Protein AF-A0A2G5U0Z9-F1 (afdb_monomer_lite)

InterPro domains:
  IPR005139 Peptide chain release factor [PF03462] (55-179)
  IPR005139 Peptide chain release factor [SM00937] (90-189)
  IPR045853 Peptide chain release factor class I superfamily [SSF75620] (63-181)
  IPR050057 Prokaryotic/Mitochondrial Release Factor [PTHR43804] (52-179)

Foldseek 3Di:
DDDDPVLVVLLVLVLVVVDPDDPPCSLVVLVVVCPDPVVVVVLVVLVVVLVCVVVVVDDDDPVSNVLSVQLNVLVVVLVVLVVLLVVLVVLLPDPVHDPVSNVVSVVVNVVSVVVNSVSSSVSSCSVNPDDPCSPDPDDDDDQDFDPDPPVSVVVSVVVVVVVVVVCVVVVHDDDDPDDDDPPDDDPDD

Sequence (189 aa):
MLLRHHQLLLRLSRLSSLQQCFPSSSSTASSSLLTSENGEKILRTVTERLAQCQAGNATAAPKQISYWEAIAKQSSVVSDTRSELAQLISIIKDPKETEEMRKLAEADVESLKETLETELEELAARIVPLTNLDVLSKCQIELSSGAGGQEAMLFTGELLDMYQKLAATNSWKWDPLQVLYSAGLTFAN

Secondary structure (DSSP, 8-state):
----HHHHHHHHHHHHTTS--S-S-HHHHHHHHHHSHHHHHHHHHHHHHHHHHHTTSS---HHHHHHHHHHHHHHHHHHHHHHHHHHHHHHHH-TTS-HHHHHHHHHHHHHHHHHHHHHHHHHHHHHS---TTTT-S---------SSHHHHHHHHHHHHHHHHHHHHHTT-----S-----S------

Radius of gyration: 22.99 Å; chains: 1; bounding box: 47×37×79 Å

pLDDT: mean 82.24, std 16.93, range [33.38, 96.38]

Organism: NCBI:txid1611254

Structure (mmCIF, N/CA/C/O backbone):
data_AF-A0A2G5U0Z9-F1
#
_entry.id   AF-A0A2G5U0Z9-F1
#
loop_
_atom_site.group_PDB
_atom_site.id
_atom_site.type_symbol
_atom_site.label_atom_id
_atom_site.label_alt_id
_atom_site.label_comp_id
_atom_site.label_asym_id
_atom_site.label_entity_id
_atom_site.label_seq_id
_atom_site.pdbx_PDB_ins_code
_atom_site.Cartn_x
_atom_site.Cartn_y
_atom_site.Cartn_z
_atom_site.occupancy
_atom_site.B_iso_or_equiv
_atom_site.auth_seq_id
_atom_site.auth_comp_id
_atom_site.auth_asym_id
_atom_site.auth_atom_id
_atom_site.pdbx_PDB_model_num
ATOM 1 N N . MET A 1 1 ? 10.437 1.305 -22.107 1.00 44.97 1 MET A N 1
ATOM 2 C CA . MET A 1 1 ? 11.115 0.990 -20.826 1.00 44.97 1 MET A CA 1
ATOM 3 C C . MET A 1 1 ? 10.277 -0.060 -20.115 1.00 44.97 1 MET A C 1
ATOM 5 O O . MET A 1 1 ? 9.135 0.224 -19.787 1.00 44.97 1 MET A O 1
ATOM 9 N N . LEU A 1 2 ? 10.784 -1.287 -19.974 1.00 44.28 2 LEU A N 1
ATOM 10 C CA . LEU A 1 2 ? 10.023 -2.434 -19.462 1.00 44.28 2 LEU A CA 1
ATOM 11 C C . LEU A 1 2 ? 9.873 -2.348 -17.934 1.00 44.28 2 LEU A C 1
ATOM 13 O O . LEU A 1 2 ? 10.789 -2.700 -17.192 1.00 44.28 2 LEU A O 1
ATOM 17 N N . LEU A 1 3 ? 8.725 -1.868 -17.454 1.00 48.00 3 LEU A N 1
ATOM 18 C CA . LEU A 1 3 ? 8.352 -1.994 -16.045 1.00 48.00 3 LEU A CA 1
ATOM 19 C C . LEU A 1 3 ? 7.754 -3.383 -15.799 1.00 48.00 3 LEU A C 1
ATOM 21 O O . LEU A 1 3 ? 6.912 -3.853 -16.560 1.00 48.00 3 LEU A O 1
ATOM 25 N N . ARG A 1 4 ? 8.160 -4.039 -14.706 1.00 55.12 4 ARG A N 1
ATOM 26 C CA . ARG A 1 4 ? 7.527 -5.291 -14.267 1.00 55.12 4 ARG A CA 1
ATOM 27 C C . ARG A 1 4 ? 6.057 -5.023 -13.919 1.00 55.12 4 ARG A C 1
ATOM 29 O O . ARG A 1 4 ? 5.770 -4.051 -13.225 1.00 55.12 4 ARG A O 1
ATOM 36 N N . HIS A 1 5 ? 5.159 -5.913 -14.343 1.00 55.94 5 HIS A N 1
ATOM 37 C CA . HIS A 1 5 ? 3.696 -5.766 -14.256 1.00 55.94 5 HIS A CA 1
ATOM 38 C C . HIS A 1 5 ? 3.175 -5.284 -12.882 1.00 55.94 5 HIS A C 1
ATOM 40 O O . HIS A 1 5 ? 2.387 -4.346 -12.820 1.00 55.94 5 HIS A O 1
ATOM 46 N N . HIS A 1 6 ? 3.684 -5.826 -11.768 1.00 53.03 6 HIS A N 1
ATOM 47 C CA . HIS A 1 6 ? 3.267 -5.409 -10.418 1.00 53.03 6 HIS A CA 1
ATOM 48 C C . HIS A 1 6 ? 3.715 -3.983 -10.042 1.00 53.03 6 HIS A C 1
ATOM 50 O O . HIS A 1 6 ? 2.988 -3.266 -9.361 1.00 53.03 6 HIS A O 1
ATOM 56 N N . GLN A 1 7 ? 4.893 -3.544 -10.501 1.00 54.12 7 GLN A N 1
ATOM 57 C CA . GLN A 1 7 ? 5.363 -2.172 -10.276 1.00 54.12 7 GLN A CA 1
ATOM 58 C C . GLN A 1 7 ? 4.593 -1.170 -11.127 1.00 54.12 7 GLN A C 1
ATOM 60 O O . GLN A 1 7 ? 4.445 -0.023 -10.724 1.00 54.12 7 GLN A O 1
ATOM 65 N N . LEU A 1 8 ? 4.123 -1.593 -12.303 1.00 65.38 8 LEU A N 1
ATOM 66 C CA . LEU A 1 8 ? 3.289 -0.763 -13.158 1.00 65.38 8 LEU A CA 1
ATOM 67 C C . LEU A 1 8 ? 1.946 -0.487 -12.473 1.00 65.38 8 LEU A C 1
ATOM 69 O O . LEU A 1 8 ? 1.585 0.671 -12.335 1.00 65.38 8 LEU A O 1
ATOM 73 N N . LEU A 1 9 ? 1.258 -1.513 -11.961 1.00 64.56 9 LEU A N 1
ATOM 74 C CA . LEU A 1 9 ? -0.044 -1.337 -11.301 1.00 64.56 9 LEU A CA 1
ATOM 75 C C . LEU A 1 9 ? 0.023 -0.397 -10.086 1.00 64.56 9 LEU A C 1
ATOM 77 O O . LEU A 1 9 ? -0.792 0.516 -9.981 1.00 64.56 9 LEU A O 1
ATOM 81 N N . LEU A 1 10 ? 1.032 -0.556 -9.224 1.00 60.59 10 LEU A N 1
ATOM 82 C CA . LEU A 1 10 ? 1.222 0.324 -8.063 1.00 60.59 10 LEU A CA 1
ATOM 83 C C . LEU A 1 10 ? 1.681 1.747 -8.441 1.00 60.59 10 LEU A C 1
ATOM 85 O O . LEU A 1 10 ? 1.390 2.704 -7.729 1.00 60.59 10 LEU A O 1
ATOM 89 N N . ARG A 1 11 ? 2.408 1.920 -9.554 1.00 66.44 11 ARG A N 1
ATOM 90 C CA . ARG A 1 11 ? 2.746 3.261 -10.069 1.00 66.44 11 ARG A CA 1
ATOM 91 C C . ARG A 1 11 ? 1.530 3.956 -10.655 1.00 66.44 11 ARG A C 1
ATOM 93 O O . ARG A 1 11 ? 1.339 5.144 -10.430 1.00 66.44 11 ARG A O 1
ATOM 100 N N . LEU A 1 12 ? 0.703 3.211 -11.379 1.00 65.12 12 LEU A N 1
ATOM 101 C CA . LEU A 1 12 ? -0.510 3.729 -11.990 1.00 65.12 12 LEU A CA 1
ATOM 102 C C . LEU A 1 12 ? -1.521 4.189 -10.935 1.00 65.12 12 LEU A C 1
ATOM 104 O O . LEU A 1 12 ? -2.084 5.263 -11.108 1.00 65.12 12 LEU A O 1
ATOM 108 N N . SER A 1 13 ? -1.674 3.461 -9.820 1.00 60.81 13 SER A N 1
ATOM 109 C CA . SER A 1 13 ? -2.518 3.892 -8.691 1.00 60.81 13 SER A CA 1
ATOM 110 C C . SER A 1 13 ? -1.990 5.140 -7.974 1.00 60.81 13 SER A C 1
ATOM 112 O O . SER A 1 13 ? -2.764 5.909 -7.412 1.00 60.81 13 SER A O 1
ATOM 114 N N . ARG A 1 14 ? -0.669 5.359 -7.993 1.00 58.16 14 ARG A N 1
ATOM 115 C CA . ARG A 1 14 ? -0.022 6.537 -7.401 1.00 58.16 14 ARG A CA 1
ATOM 116 C C . ARG A 1 14 ? -0.049 7.762 -8.321 1.00 58.16 14 ARG A C 1
ATOM 118 O O . ARG A 1 14 ? -0.075 8.889 -7.845 1.00 58.16 14 ARG A O 1
ATOM 125 N N . LEU A 1 15 ? -0.022 7.572 -9.637 1.00 57.41 15 LEU A N 1
ATOM 126 C CA . LEU A 1 15 ? -0.129 8.675 -10.596 1.00 57.41 15 LEU A CA 1
ATOM 127 C C . LEU A 1 15 ? -1.568 9.183 -10.725 1.00 57.41 15 LEU A C 1
ATOM 129 O O . LEU A 1 15 ? -1.776 10.381 -10.907 1.00 57.41 15 LEU A O 1
ATOM 133 N N . SER A 1 16 ? -2.562 8.312 -10.551 1.00 52.19 16 SER A N 1
ATOM 134 C CA . SER A 1 16 ? -3.966 8.722 -10.493 1.00 52.19 16 SER A CA 1
ATOM 135 C C . SER A 1 16 ? -4.314 9.539 -9.243 1.00 52.19 16 SER A C 1
ATOM 137 O O . SER A 1 16 ? -5.212 10.370 -9.328 1.00 52.19 16 SER A O 1
ATOM 139 N N . SER A 1 17 ? -3.583 9.418 -8.124 1.00 45.00 17 SER A N 1
ATOM 140 C CA . SER A 1 17 ? -3.759 10.326 -6.973 1.00 45.00 17 SER A CA 1
ATOM 141 C C . SER A 1 17 ? -3.157 11.723 -7.192 1.00 45.00 17 SER A C 1
ATOM 143 O O . SER A 1 17 ? -3.546 12.672 -6.515 1.00 45.00 17 SER A O 1
ATOM 145 N N . LEU A 1 18 ? -2.262 11.887 -8.177 1.00 44.31 18 LEU A N 1
ATOM 146 C CA . LEU A 1 18 ? -1.669 13.178 -8.557 1.00 44.31 18 LEU A CA 1
ATOM 147 C C . LEU A 1 18 ? -2.493 13.949 -9.609 1.00 44.31 18 LEU A C 1
ATOM 149 O O . LEU A 1 18 ? -2.286 15.150 -9.781 1.00 44.31 18 LEU A O 1
ATOM 153 N N . GLN A 1 19 ? -3.455 13.304 -10.281 1.00 40.62 19 GLN A N 1
ATOM 154 C CA . GLN A 1 19 ? -4.474 13.958 -11.110 1.00 40.62 19 GLN A CA 1
ATOM 155 C C . GLN A 1 19 ? -5.831 13.865 -10.405 1.00 40.62 19 GLN A C 1
ATOM 157 O O . GLN A 1 19 ? -6.531 12.866 -10.529 1.00 40.62 19 GLN A O 1
ATOM 162 N N . GLN A 1 20 ? -6.217 14.915 -9.674 1.00 46.56 20 GLN A N 1
ATOM 163 C CA . GLN A 1 20 ? -7.553 15.055 -9.083 1.00 46.56 20 GLN A CA 1
ATOM 164 C C . GLN A 1 20 ? -8.653 14.789 -10.126 1.00 46.56 20 GLN A C 1
ATOM 166 O O . GLN A 1 20 ? -8.938 15.655 -10.949 1.00 46.56 20 GLN A O 1
ATOM 171 N N . CYS A 1 21 ? -9.242 13.590 -10.098 1.00 33.38 21 CYS A N 1
ATOM 172 C CA . CYS A 1 21 ? -10.521 13.243 -10.727 1.00 33.38 21 CYS A CA 1
ATOM 173 C C . CYS A 1 21 ? -10.965 11.817 -10.333 1.00 33.38 21 CYS A C 1
ATOM 175 O O . CYS A 1 21 ? -11.258 10.988 -11.187 1.00 33.38 21 CYS A O 1
ATOM 177 N N . PHE A 1 22 ? -11.025 11.504 -9.036 1.00 36.41 22 PHE A N 1
ATOM 178 C CA . PHE A 1 22 ? -11.776 10.339 -8.550 1.00 36.41 22 PHE A CA 1
ATOM 179 C C . PHE A 1 22 ? -12.566 10.711 -7.290 1.00 36.41 22 PHE A C 1
ATOM 181 O O . PHE A 1 22 ? -12.031 11.402 -6.422 1.00 36.41 22 PHE A O 1
ATOM 188 N N . PRO A 1 23 ? -13.828 10.268 -7.157 1.00 33.56 23 PRO A N 1
ATOM 189 C CA . PRO A 1 23 ? -14.547 10.370 -5.897 1.00 33.56 23 PRO A CA 1
ATOM 190 C C . PRO A 1 23 ? -13.909 9.392 -4.901 1.00 33.56 23 PRO A C 1
ATOM 192 O O . PRO A 1 23 ? -13.933 8.190 -5.149 1.00 33.56 23 PRO A O 1
ATOM 195 N N . SER A 1 24 ? -13.275 9.919 -3.847 1.00 37.41 24 SER A N 1
ATOM 196 C CA . SER A 1 24 ? -13.059 9.340 -2.497 1.00 37.41 24 SER A CA 1
ATOM 197 C C . SER A 1 24 ? -12.740 7.834 -2.313 1.00 37.41 24 SER A C 1
ATOM 199 O O . SER A 1 24 ? -12.860 7.329 -1.204 1.00 37.41 24 SER A O 1
ATOM 201 N N . SER A 1 25 ? -12.308 7.100 -3.341 1.00 43.28 25 SER A N 1
ATOM 202 C CA . SER A 1 25 ? -12.178 5.628 -3.326 1.00 43.28 25 SER A CA 1
ATOM 203 C C . SER A 1 25 ? -10.754 5.108 -3.578 1.00 43.28 25 SER A C 1
ATOM 205 O O . SER A 1 25 ? -10.519 3.902 -3.508 1.00 43.28 25 SER A O 1
ATOM 207 N N . SER A 1 26 ? -9.778 5.985 -3.847 1.00 48.16 26 SER A N 1
ATOM 208 C CA . SER A 1 26 ? -8.391 5.581 -4.132 1.00 48.16 26 SER A CA 1
ATOM 209 C C . SER A 1 26 ? -7.550 5.274 -2.886 1.00 48.16 26 SER A C 1
ATOM 211 O O . SER A 1 26 ? -6.659 4.428 -2.989 1.00 48.16 26 SER A O 1
ATOM 213 N N . SER A 1 27 ? -7.827 5.885 -1.721 1.00 51.91 27 SER A N 1
ATOM 214 C CA . SER A 1 27 ? -7.093 5.573 -0.471 1.00 51.91 27 SER A CA 1
ATOM 215 C C . SER A 1 27 ? -7.296 4.102 -0.076 1.00 51.91 27 SER A C 1
ATOM 217 O O . SER A 1 27 ? -6.357 3.382 0.270 1.00 51.91 27 SER A O 1
ATOM 219 N N . THR A 1 28 ? -8.514 3.596 -0.297 1.00 55.59 28 THR A N 1
ATOM 220 C CA . THR A 1 28 ? -8.948 2.249 0.088 1.00 55.59 28 THR A CA 1
ATOM 221 C C . THR A 1 28 ? -8.212 1.140 -0.674 1.00 55.59 28 THR A C 1
ATOM 223 O O . THR A 1 28 ? -7.976 0.059 -0.133 1.00 55.59 28 THR A O 1
ATOM 226 N N . ALA A 1 29 ? -7.801 1.376 -1.926 1.00 65.94 29 ALA A N 1
ATOM 227 C CA . ALA A 1 29 ? -7.109 0.366 -2.733 1.00 65.94 29 ALA A CA 1
ATOM 228 C C . ALA A 1 29 ? -5.672 0.113 -2.242 1.00 65.94 29 ALA A C 1
ATOM 230 O O . ALA A 1 29 ? -5.255 -1.035 -2.098 1.00 65.94 29 ALA A O 1
ATOM 231 N N . SER A 1 30 ? -4.924 1.173 -1.928 1.00 69.25 30 SER A N 1
ATOM 232 C CA . SER A 1 30 ? -3.571 1.044 -1.370 1.00 69.25 30 SER A CA 1
ATOM 233 C C . SER A 1 30 ? -3.613 0.495 0.060 1.00 69.25 30 SER A C 1
ATOM 235 O O . SER A 1 30 ? -2.860 -0.423 0.386 1.00 69.25 30 SER A O 1
ATOM 237 N N . SER A 1 31 ? -4.550 0.986 0.879 1.00 75.00 31 SER A N 1
ATOM 238 C CA . SER A 1 31 ? -4.790 0.517 2.251 1.00 75.00 31 SER A CA 1
ATOM 239 C C . SER A 1 31 ? -5.141 -0.983 2.290 1.00 75.00 31 SER A C 1
ATOM 241 O O . SER A 1 31 ? -4.514 -1.757 3.021 1.00 75.00 31 SER A O 1
ATOM 243 N N . SER A 1 32 ? -6.039 -1.454 1.413 1.00 80.12 32 SER A N 1
ATOM 244 C CA . SER A 1 32 ? -6.403 -2.882 1.311 1.00 80.12 32 SER A CA 1
ATOM 245 C C . SER A 1 32 ? -5.255 -3.781 0.827 1.00 80.12 32 SER A C 1
ATOM 247 O O . SER A 1 32 ? -5.085 -4.899 1.311 1.00 80.12 32 SER A O 1
ATOM 249 N N . LEU A 1 33 ? -4.414 -3.303 -0.093 1.00 81.25 33 LEU A N 1
ATOM 250 C CA . LEU A 1 33 ? -3.254 -4.066 -0.560 1.00 81.25 33 LEU A CA 1
ATOM 251 C C . LEU A 1 33 ? -2.170 -4.180 0.517 1.00 81.25 33 LEU A C 1
ATOM 253 O O . LEU A 1 33 ? -1.595 -5.256 0.689 1.00 81.25 33 LEU A O 1
ATOM 257 N N . LEU A 1 34 ? -1.903 -3.103 1.258 1.00 83.88 34 LEU A N 1
ATOM 258 C CA . LEU A 1 34 ? -0.900 -3.090 2.329 1.00 83.88 34 LEU A CA 1
ATOM 259 C C . LEU A 1 34 ? -1.357 -3.822 3.599 1.00 83.88 34 LEU A C 1
ATOM 261 O O . LEU A 1 34 ? -0.517 -4.241 4.390 1.00 83.88 34 LEU A O 1
ATOM 265 N N . THR A 1 35 ? -2.665 -3.996 3.791 1.00 81.44 35 THR A N 1
ATOM 266 C CA . THR A 1 35 ? -3.248 -4.844 4.850 1.00 81.44 35 THR A CA 1
ATOM 267 C C . THR A 1 35 ? -3.379 -6.312 4.446 1.00 81.44 35 THR A C 1
ATOM 269 O O . THR A 1 35 ? -3.628 -7.157 5.300 1.00 81.44 35 THR A O 1
ATOM 272 N N . SER A 1 36 ? -3.212 -6.643 3.164 1.00 87.81 36 SER A N 1
ATOM 273 C CA . SER A 1 36 ? -3.248 -8.032 2.706 1.00 87.81 36 SER A CA 1
ATOM 274 C C . SER A 1 36 ? -2.026 -8.827 3.182 1.00 87.81 36 SER A C 1
ATOM 276 O O . SER A 1 36 ? -0.942 -8.274 3.372 1.00 87.81 36 SER A O 1
ATOM 278 N N . GLU A 1 37 ? -2.163 -10.154 3.255 1.00 88.12 37 GLU A N 1
ATOM 279 C CA . GLU A 1 37 ? -1.060 -11.080 3.571 1.00 88.12 37 GLU A CA 1
ATOM 280 C C . GLU A 1 37 ? 0.173 -10.848 2.675 1.00 88.12 37 GLU A C 1
ATOM 282 O O . GLU A 1 37 ? 1.321 -10.895 3.124 1.00 88.12 37 GLU A O 1
ATOM 287 N N . ASN A 1 38 ? -0.057 -10.535 1.395 1.00 85.88 38 ASN A N 1
ATOM 288 C CA . ASN A 1 38 ? 1.013 -10.223 0.452 1.00 85.88 38 ASN A CA 1
ATOM 289 C C . ASN A 1 38 ? 1.725 -8.909 0.801 1.00 85.88 38 ASN A C 1
ATOM 291 O O . ASN A 1 38 ? 2.952 -8.843 0.706 1.00 85.88 38 ASN A O 1
ATOM 295 N N . GLY A 1 39 ? 0.977 -7.883 1.214 1.00 86.69 39 GLY A N 1
ATOM 296 C CA . GLY A 1 39 ? 1.527 -6.608 1.675 1.00 86.69 39 GLY A CA 1
ATOM 297 C C . GLY A 1 39 ? 2.424 -6.797 2.896 1.00 86.69 39 GLY A C 1
ATOM 298 O O . GLY A 1 39 ? 3.585 -6.383 2.888 1.00 86.69 39 GLY A O 1
ATOM 299 N N . GLU A 1 40 ? 1.941 -7.532 3.897 1.00 87.56 40 GLU A N 1
ATOM 300 C CA . GLU A 1 40 ? 2.713 -7.849 5.102 1.00 87.56 40 GLU A CA 1
ATOM 301 C C . GLU A 1 40 ? 3.983 -8.646 4.792 1.00 87.56 40 GLU A C 1
ATOM 303 O O . GLU A 1 40 ? 5.058 -8.366 5.331 1.00 87.56 40 GLU A O 1
ATOM 308 N N . LYS A 1 41 ? 3.896 -9.620 3.879 1.00 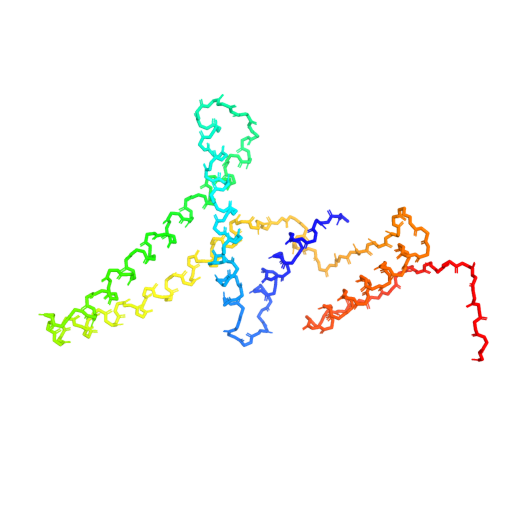90.06 41 LYS A N 1
ATOM 309 C CA . LYS A 1 41 ? 5.053 -10.410 3.446 1.00 90.06 41 LYS A CA 1
ATOM 310 C C . LYS A 1 41 ? 6.125 -9.540 2.788 1.00 90.06 41 LYS A C 1
ATOM 312 O O . LYS A 1 41 ? 7.316 -9.765 3.021 1.00 90.06 41 LYS A O 1
ATOM 317 N N . ILE A 1 42 ? 5.728 -8.548 1.988 1.00 89.94 42 ILE A N 1
ATOM 318 C CA . ILE A 1 42 ? 6.658 -7.588 1.377 1.00 89.94 42 ILE A CA 1
ATOM 319 C C . ILE A 1 42 ? 7.361 -6.773 2.463 1.00 89.94 42 ILE A C 1
ATOM 321 O O . ILE A 1 42 ? 8.590 -6.709 2.458 1.00 89.94 42 ILE A O 1
ATOM 325 N N . LEU A 1 43 ? 6.608 -6.205 3.409 1.00 92.25 43 LEU A N 1
ATOM 326 C CA . LEU A 1 43 ? 7.166 -5.395 4.495 1.00 92.25 43 LEU A CA 1
ATOM 327 C C . LEU A 1 43 ? 8.142 -6.205 5.356 1.00 92.25 43 LEU A C 1
ATOM 329 O O . LEU A 1 43 ? 9.266 -5.765 5.590 1.00 92.25 43 LEU A O 1
ATOM 333 N N . ARG A 1 44 ? 7.776 -7.440 5.721 1.00 92.50 44 ARG A N 1
ATOM 334 C CA . ARG A 1 44 ? 8.660 -8.364 6.445 1.00 92.50 44 ARG A CA 1
ATOM 335 C C . ARG A 1 44 ? 9.959 -8.624 5.684 1.00 92.50 44 ARG A C 1
ATOM 337 O O . ARG A 1 44 ? 11.038 -8.501 6.254 1.00 92.50 44 ARG A O 1
ATOM 344 N N . THR A 1 45 ? 9.861 -8.912 4.386 1.00 93.25 45 THR A N 1
ATOM 345 C CA . THR A 1 45 ? 11.036 -9.161 3.535 1.00 93.25 45 THR A CA 1
ATOM 346 C C . THR A 1 45 ? 11.965 -7.945 3.489 1.00 93.25 45 THR A C 1
ATOM 348 O O . THR A 1 45 ? 13.187 -8.098 3.483 1.00 93.25 45 THR A O 1
ATOM 351 N N . VAL A 1 46 ? 11.410 -6.730 3.440 1.00 93.50 46 VAL A N 1
ATOM 352 C CA . VAL A 1 46 ? 12.196 -5.487 3.459 1.00 93.50 46 VAL A CA 1
ATOM 353 C C . VAL A 1 46 ? 12.952 -5.349 4.780 1.00 93.50 46 VAL A C 1
ATOM 355 O O . VAL A 1 46 ? 14.163 -5.131 4.758 1.00 93.50 46 VAL A O 1
ATOM 358 N N . THR A 1 47 ? 12.275 -5.543 5.913 1.00 93.38 47 THR A N 1
ATOM 359 C CA . THR A 1 47 ? 12.886 -5.456 7.248 1.00 93.38 47 THR A CA 1
ATOM 360 C C . THR A 1 47 ? 13.953 -6.531 7.468 1.00 93.38 47 THR A C 1
ATOM 362 O O . THR A 1 47 ? 15.026 -6.238 7.988 1.00 93.38 47 THR A O 1
ATOM 365 N N . GLU A 1 48 ? 13.717 -7.765 7.016 1.00 94.31 48 GLU A N 1
ATOM 366 C CA . GLU A 1 48 ? 14.700 -8.853 7.091 1.00 94.31 48 GLU A CA 1
ATOM 367 C C . GLU A 1 48 ? 15.960 -8.544 6.275 1.00 94.31 48 GLU A C 1
ATOM 369 O O . GLU A 1 48 ? 17.077 -8.721 6.760 1.00 94.31 48 GLU A O 1
ATOM 374 N N . ARG A 1 49 ? 15.802 -8.042 5.044 1.00 93.12 49 ARG A N 1
ATOM 375 C CA . ARG A 1 49 ? 16.941 -7.651 4.197 1.00 93.12 49 ARG A CA 1
ATOM 376 C C . ARG A 1 49 ? 17.731 -6.499 4.798 1.00 93.12 49 ARG A C 1
ATOM 378 O O . ARG A 1 49 ? 18.959 -6.533 4.784 1.00 93.12 49 ARG A O 1
ATOM 385 N N . LEU A 1 50 ? 17.034 -5.508 5.347 1.00 93.56 50 LEU A N 1
ATOM 386 C CA . LEU A 1 50 ? 17.651 -4.400 6.064 1.00 93.56 50 LEU A CA 1
ATOM 387 C C . LEU A 1 50 ? 18.499 -4.908 7.240 1.00 93.56 50 LEU A C 1
ATOM 389 O O . LEU A 1 50 ? 19.673 -4.554 7.340 1.00 93.56 50 LEU A O 1
ATOM 393 N N . ALA A 1 51 ? 17.941 -5.792 8.071 1.00 93.12 51 ALA A N 1
ATOM 394 C CA . ALA A 1 51 ? 18.642 -6.380 9.208 1.00 93.12 51 ALA A CA 1
ATOM 395 C C . ALA A 1 51 ? 19.871 -7.199 8.775 1.00 93.12 51 ALA A C 1
ATOM 397 O O . ALA A 1 51 ? 20.936 -7.086 9.379 1.00 93.12 51 ALA A O 1
ATOM 398 N N . GLN A 1 52 ? 19.765 -7.978 7.693 1.00 92.25 52 GLN A N 1
ATOM 399 C CA . GLN A 1 52 ? 20.899 -8.725 7.133 1.00 92.25 52 GLN A CA 1
ATOM 400 C C . GLN A 1 52 ? 22.026 -7.801 6.655 1.00 92.25 52 GLN A C 1
ATOM 402 O O . GLN A 1 52 ? 23.200 -8.117 6.861 1.00 92.25 52 GLN A O 1
ATOM 407 N N . CYS A 1 53 ? 21.688 -6.660 6.049 1.00 90.94 53 CYS A N 1
ATOM 408 C CA . CYS A 1 53 ? 22.674 -5.661 5.642 1.00 90.94 53 CYS A CA 1
ATOM 409 C C . CYS A 1 53 ? 23.338 -4.972 6.837 1.00 90.94 53 CYS A C 1
ATOM 411 O O . CYS A 1 53 ? 24.555 -4.811 6.843 1.00 90.94 53 CYS A O 1
ATOM 413 N N . GLN A 1 54 ? 22.569 -4.616 7.868 1.00 89.38 54 GLN A N 1
ATOM 414 C CA . GLN A 1 54 ? 23.102 -4.009 9.093 1.00 89.38 54 GLN A CA 1
ATOM 415 C C . GLN A 1 54 ? 23.994 -4.977 9.886 1.00 89.38 54 GLN A C 1
ATOM 417 O O . GLN A 1 54 ? 24.993 -4.559 10.463 1.00 89.38 54 GLN A O 1
ATOM 422 N N . ALA A 1 55 ? 23.679 -6.274 9.863 1.00 90.25 55 ALA A N 1
ATOM 423 C CA . ALA A 1 55 ? 24.478 -7.326 10.491 1.00 90.25 55 ALA A CA 1
ATOM 424 C C . ALA A 1 55 ? 25.750 -7.702 9.702 1.00 90.25 55 ALA A C 1
ATOM 426 O O . ALA A 1 55 ? 26.519 -8.544 10.158 1.00 90.25 55 ALA A O 1
ATOM 427 N N . GLY A 1 56 ? 25.970 -7.132 8.510 1.00 88.44 56 GLY A N 1
ATOM 428 C CA . GLY A 1 56 ? 27.107 -7.469 7.644 1.00 88.44 56 GLY A CA 1
ATOM 429 C C . GLY A 1 56 ? 26.986 -8.817 6.921 1.00 88.44 56 GLY A C 1
ATOM 430 O O . GLY A 1 56 ? 27.923 -9.230 6.242 1.00 88.44 56 GLY A O 1
ATOM 431 N N . ASN A 1 57 ? 25.834 -9.488 7.016 1.00 85.25 57 ASN A N 1
ATOM 432 C CA . ASN A 1 57 ? 25.572 -10.783 6.376 1.00 85.25 57 ASN A CA 1
ATOM 433 C C . ASN A 1 57 ? 25.225 -10.653 4.883 1.00 85.25 57 ASN A C 1
ATOM 435 O O . ASN A 1 57 ? 25.278 -11.636 4.146 1.00 85.25 57 ASN A O 1
ATOM 439 N N . ALA A 1 58 ? 24.855 -9.451 4.434 1.00 85.12 58 ALA A N 1
ATOM 440 C CA . ALA A 1 58 ? 24.532 -9.151 3.045 1.00 85.12 58 ALA A CA 1
ATOM 441 C C . ALA A 1 58 ? 25.058 -7.768 2.643 1.00 85.12 58 ALA A C 1
ATOM 443 O O . ALA A 1 58 ? 25.014 -6.821 3.427 1.00 85.12 58 ALA A O 1
ATOM 444 N N . THR A 1 59 ? 25.508 -7.624 1.397 1.00 87.38 59 THR A N 1
ATOM 445 C CA . THR A 1 59 ? 25.929 -6.335 0.835 1.00 87.38 59 THR A CA 1
ATOM 446 C C . THR A 1 59 ? 24.874 -5.809 -0.135 1.00 87.38 59 THR A C 1
ATOM 448 O O . THR A 1 59 ? 24.369 -6.534 -0.991 1.00 87.38 59 THR A O 1
ATOM 451 N N . ALA A 1 60 ? 24.525 -4.532 0.004 1.00 88.44 60 ALA A N 1
ATOM 452 C CA . ALA A 1 60 ? 23.594 -3.831 -0.872 1.00 88.44 60 ALA A CA 1
ATOM 453 C C . ALA A 1 60 ? 24.134 -2.434 -1.191 1.00 88.44 60 ALA A C 1
ATOM 455 O O . ALA A 1 60 ? 24.964 -1.888 -0.462 1.00 88.44 60 ALA A O 1
ATOM 456 N N . ALA A 1 61 ? 23.671 -1.841 -2.292 1.00 90.81 61 ALA A N 1
ATOM 457 C CA . ALA A 1 61 ? 24.067 -0.480 -2.635 1.00 90.81 61 ALA A CA 1
ATOM 458 C C . ALA A 1 61 ? 23.526 0.516 -1.585 1.00 90.81 61 ALA A C 1
ATOM 460 O O . ALA A 1 61 ? 22.383 0.357 -1.152 1.00 90.81 61 ALA A O 1
ATOM 461 N N . PRO A 1 62 ? 24.248 1.603 -1.245 1.00 90.88 62 PRO A N 1
ATOM 462 C CA . PRO A 1 62 ? 23.788 2.578 -0.248 1.00 90.88 62 PRO A CA 1
ATOM 463 C C . PRO A 1 62 ? 22.389 3.142 -0.534 1.00 90.88 62 PRO A C 1
ATOM 465 O O . PRO A 1 62 ? 21.577 3.287 0.371 1.00 90.88 62 PRO A O 1
ATOM 468 N N . LYS A 1 63 ? 22.065 3.369 -1.817 1.00 89.50 63 LYS A N 1
ATOM 469 C CA . LYS A 1 63 ? 20.730 3.814 -2.256 1.00 89.50 63 LYS A CA 1
ATOM 470 C C . LYS A 1 63 ? 19.618 2.798 -1.959 1.00 89.50 63 LYS A C 1
ATOM 472 O O . LYS A 1 63 ? 18.478 3.190 -1.739 1.00 89.50 63 LYS A O 1
ATOM 477 N N . GLN A 1 64 ? 19.925 1.500 -2.008 1.00 90.06 64 GLN A N 1
ATOM 478 C CA . GLN A 1 64 ? 18.966 0.440 -1.678 1.00 90.06 64 GLN A CA 1
ATOM 479 C C . GLN A 1 64 ? 18.755 0.346 -0.170 1.00 90.06 64 GLN A C 1
ATOM 481 O O . GLN A 1 64 ? 17.618 0.205 0.264 1.00 90.06 64 GLN A O 1
ATOM 486 N N . ILE A 1 65 ? 19.828 0.491 0.611 1.00 92.25 65 ILE A N 1
ATOM 487 C CA . ILE A 1 65 ? 19.754 0.527 2.074 1.00 92.25 65 ILE A CA 1
ATOM 488 C C . ILE A 1 65 ? 18.882 1.706 2.513 1.00 92.25 65 ILE A C 1
ATOM 490 O O . ILE A 1 65 ? 17.884 1.484 3.188 1.00 92.25 65 ILE A O 1
ATOM 494 N N . SER A 1 66 ? 19.149 2.921 2.018 1.00 92.94 66 SER A N 1
ATOM 495 C CA . SER A 1 66 ? 18.331 4.100 2.340 1.00 92.94 66 SER A CA 1
ATOM 496 C C . SER A 1 66 ? 16.863 3.947 1.922 1.00 92.94 66 SER A C 1
ATOM 498 O O . SER A 1 66 ? 15.960 4.483 2.558 1.00 92.94 66 SER A O 1
ATOM 500 N N . TYR A 1 67 ? 16.610 3.219 0.830 1.00 91.56 67 TYR A N 1
ATOM 501 C CA . TYR A 1 67 ? 15.257 2.914 0.371 1.00 91.56 67 TYR A CA 1
ATOM 502 C C . TYR A 1 67 ? 14.536 1.952 1.327 1.00 91.56 67 TYR A C 1
ATOM 504 O O . TYR A 1 67 ? 13.405 2.227 1.725 1.00 91.56 67 TYR A O 1
ATOM 512 N N . TRP A 1 68 ? 15.186 0.863 1.747 1.00 94.50 68 TRP A N 1
ATOM 513 C CA . TRP A 1 68 ? 14.623 -0.059 2.737 1.00 94.50 68 TRP A CA 1
ATOM 514 C C . TRP A 1 68 ? 14.453 0.594 4.109 1.00 94.50 68 TRP A C 1
ATOM 516 O O . TRP A 1 68 ? 13.431 0.364 4.745 1.00 94.50 68 TRP A O 1
ATOM 526 N N . GLU A 1 69 ? 15.387 1.447 4.536 1.00 94.69 69 GLU A N 1
ATOM 527 C CA . GLU A 1 69 ? 15.284 2.224 5.779 1.00 94.69 69 GLU A CA 1
ATOM 528 C C . GLU A 1 69 ? 14.042 3.114 5.778 1.00 94.69 69 GLU A C 1
ATOM 530 O O . GLU A 1 69 ? 13.291 3.131 6.751 1.00 94.69 69 GLU A O 1
ATOM 535 N N . ALA A 1 70 ? 13.787 3.818 4.671 1.00 94.62 70 ALA A N 1
ATOM 536 C CA . ALA A 1 70 ? 12.619 4.681 4.547 1.00 94.62 70 ALA A CA 1
ATOM 537 C C . ALA A 1 70 ? 11.300 3.893 4.639 1.00 94.62 70 ALA A C 1
ATOM 539 O O . ALA A 1 70 ? 10.360 4.352 5.285 1.00 94.62 70 ALA A O 1
ATOM 540 N N . ILE A 1 71 ? 11.237 2.703 4.028 1.00 95.00 71 ILE A N 1
ATOM 541 C CA . ILE A 1 71 ? 10.061 1.823 4.116 1.00 95.00 71 ILE A CA 1
ATOM 542 C C . ILE A 1 71 ? 9.906 1.270 5.532 1.00 95.00 71 ILE A C 1
ATOM 544 O O . ILE A 1 71 ? 8.811 1.323 6.080 1.00 95.00 71 ILE A O 1
ATOM 548 N N . ALA A 1 72 ? 10.982 0.754 6.130 1.00 95.44 72 ALA A N 1
ATOM 549 C CA . ALA A 1 72 ? 10.951 0.169 7.467 1.00 95.44 72 ALA A CA 1
ATOM 550 C C . ALA A 1 72 ? 10.518 1.201 8.516 1.00 95.44 72 ALA A C 1
ATOM 552 O O . ALA A 1 72 ? 9.669 0.907 9.355 1.00 95.44 72 ALA A O 1
ATOM 553 N N . LYS A 1 73 ? 11.032 2.434 8.416 1.00 95.69 73 LYS A N 1
ATOM 554 C CA . LYS A 1 73 ? 10.635 3.542 9.286 1.00 95.69 73 LYS A CA 1
ATOM 555 C C . LYS A 1 73 ? 9.138 3.833 9.177 1.00 95.69 73 LYS A C 1
ATOM 557 O O . LYS A 1 73 ? 8.460 3.842 10.197 1.00 95.69 73 LYS A O 1
ATOM 562 N N . GLN A 1 74 ? 8.619 4.033 7.964 1.00 95.56 74 GLN A N 1
ATOM 563 C CA . GLN A 1 74 ? 7.193 4.323 7.781 1.00 95.56 74 GLN A CA 1
ATOM 564 C C . GLN A 1 74 ? 6.309 3.140 8.201 1.00 95.56 74 GLN A C 1
ATOM 566 O O . GLN A 1 74 ? 5.257 3.321 8.801 1.00 95.56 74 GLN A O 1
ATOM 571 N N . SER A 1 75 ? 6.752 1.911 7.927 1.00 94.75 75 SER A N 1
ATOM 572 C CA . SER A 1 75 ? 6.041 0.703 8.341 1.00 94.75 75 SER A CA 1
ATOM 573 C C . SER A 1 75 ? 5.955 0.573 9.863 1.00 94.75 75 SER A C 1
ATOM 575 O O . SER A 1 75 ? 4.967 0.025 10.346 1.00 94.75 75 SER A O 1
ATOM 577 N N . SER A 1 76 ? 6.963 1.050 10.605 1.00 95.00 76 SER A N 1
ATOM 578 C CA . SER A 1 76 ? 6.904 1.123 12.070 1.00 95.00 76 SER A CA 1
ATOM 579 C C . SER A 1 76 ? 5.810 2.085 12.512 1.00 95.00 76 SER A C 1
ATOM 581 O O . SER A 1 76 ? 4.954 1.680 13.283 1.00 95.00 76 SER A O 1
ATOM 583 N N . VAL A 1 77 ? 5.772 3.298 11.946 1.00 96.12 77 VAL A N 1
ATOM 584 C CA . VAL A 1 77 ? 4.745 4.307 12.268 1.00 96.12 77 VAL A CA 1
ATOM 585 C C . VAL A 1 77 ? 3.340 3.743 12.051 1.00 96.12 77 VAL A C 1
ATOM 587 O O . VAL A 1 77 ? 2.528 3.747 12.967 1.00 96.12 77 VAL A O 1
ATOM 590 N N . VAL A 1 78 ? 3.083 3.140 10.886 1.00 94.38 78 VAL A N 1
ATOM 591 C CA . VAL A 1 78 ? 1.796 2.486 10.588 1.00 94.38 78 VAL A CA 1
ATOM 592 C C . VAL A 1 78 ? 1.464 1.382 11.601 1.00 94.38 78 VAL A C 1
ATOM 594 O O . VAL A 1 78 ? 0.308 1.230 11.997 1.00 94.38 78 VAL A O 1
ATOM 597 N N . SER A 1 79 ? 2.453 0.581 12.010 1.00 93.69 79 SER A N 1
ATOM 598 C CA . SER A 1 79 ? 2.261 -0.475 13.011 1.00 93.69 79 SER A CA 1
ATOM 599 C C . SER A 1 79 ? 1.919 0.098 14.389 1.00 93.69 79 SER A C 1
ATOM 601 O O . SER A 1 79 ? 1.040 -0.437 15.067 1.00 93.69 79 SER A O 1
ATOM 603 N N . ASP A 1 80 ? 2.579 1.183 14.787 1.00 96.12 80 ASP A N 1
ATOM 604 C CA . ASP A 1 80 ? 2.373 1.853 16.069 1.00 96.12 80 ASP A CA 1
ATOM 605 C C . ASP A 1 80 ? 0.975 2.489 16.120 1.00 96.12 80 ASP A C 1
ATOM 607 O O . ASP A 1 80 ? 0.191 2.171 17.014 1.00 96.12 80 ASP A O 1
ATOM 611 N N . THR A 1 81 ? 0.583 3.239 15.083 1.00 95.25 81 THR A N 1
ATOM 612 C CA . THR A 1 81 ? -0.770 3.810 14.946 1.00 95.25 81 THR A CA 1
ATOM 613 C C . THR A 1 81 ? -1.859 2.730 14.971 1.00 95.25 81 THR A C 1
ATOM 615 O O . THR A 1 81 ? -2.917 2.907 15.578 1.00 95.25 81 THR A O 1
ATOM 618 N N . ARG A 1 82 ? -1.619 1.562 14.355 1.00 93.38 82 ARG A N 1
ATOM 619 C CA . ARG A 1 82 ? -2.548 0.417 14.431 1.00 93.38 82 ARG A CA 1
ATOM 620 C C . ARG A 1 82 ? -2.660 -0.155 15.840 1.00 93.38 82 ARG A C 1
ATOM 622 O O . ARG A 1 82 ? -3.755 -0.540 16.248 1.00 93.38 82 ARG A O 1
ATOM 629 N N . SER A 1 83 ? -1.544 -0.244 16.560 1.00 95.81 83 SER A N 1
ATOM 630 C CA . SER A 1 83 ? -1.525 -0.705 17.949 1.00 95.81 83 SER A CA 1
ATOM 631 C C . SER A 1 83 ? -2.320 0.243 18.848 1.00 95.81 83 SER A C 1
ATOM 633 O O . SER A 1 83 ? -3.159 -0.211 19.624 1.00 95.81 83 SER A O 1
ATOM 635 N N . GLU A 1 84 ? -2.132 1.552 18.686 1.00 96.38 84 GLU A N 1
ATOM 636 C CA . GLU A 1 84 ? -2.887 2.587 19.400 1.00 96.38 84 GLU A CA 1
ATOM 637 C C . GLU A 1 84 ? -4.393 2.497 19.109 1.00 96.38 84 GLU A C 1
ATOM 639 O O . GLU A 1 84 ? -5.202 2.447 20.038 1.00 96.38 84 GLU A O 1
ATOM 644 N N . LEU A 1 85 ? -4.786 2.351 17.837 1.00 95.62 85 LEU A N 1
ATOM 645 C CA . LEU A 1 85 ? -6.184 2.111 17.461 1.00 95.62 85 LEU A CA 1
ATOM 646 C C . LEU A 1 85 ? -6.759 0.866 18.139 1.00 95.62 85 LEU A C 1
ATOM 648 O O . LEU A 1 85 ? -7.879 0.897 18.648 1.00 95.62 85 LEU A O 1
ATOM 652 N N . ALA A 1 86 ? -6.011 -0.239 18.160 1.00 95.19 86 ALA A N 1
ATOM 653 C CA . ALA A 1 86 ? -6.459 -1.471 18.801 1.00 95.19 86 ALA A CA 1
ATOM 654 C C . ALA A 1 86 ? -6.665 -1.289 20.316 1.00 95.19 86 ALA A C 1
ATOM 656 O O . ALA A 1 86 ? -7.639 -1.809 20.866 1.00 95.19 86 ALA A O 1
ATOM 657 N N . GLN A 1 87 ? -5.792 -0.521 20.976 1.00 95.69 87 GLN A N 1
ATOM 658 C CA . GLN A 1 87 ? -5.917 -0.184 22.395 1.00 95.69 87 GLN A CA 1
ATOM 659 C C . GLN A 1 87 ? -7.161 0.671 22.660 1.00 95.69 87 GLN A C 1
ATOM 661 O O . GLN A 1 87 ? -7.962 0.313 23.524 1.00 95.69 87 GLN A O 1
ATOM 666 N N . LEU A 1 88 ? -7.406 1.722 21.874 1.00 95.38 88 LEU A N 1
ATOM 667 C CA . LEU A 1 88 ? -8.615 2.543 22.011 1.00 95.38 88 LEU A CA 1
ATOM 668 C C . LEU A 1 88 ? -9.894 1.731 21.765 1.00 95.38 88 LEU A C 1
ATOM 670 O O . LEU A 1 88 ? -10.848 1.808 22.536 1.00 95.38 88 LEU A O 1
ATOM 674 N N . ILE A 1 89 ? -9.899 0.868 20.745 1.00 94.44 89 ILE A N 1
ATOM 675 C CA . ILE A 1 89 ? -11.025 -0.039 20.475 1.00 94.44 89 ILE A CA 1
ATOM 676 C C . ILE A 1 89 ? -11.260 -0.999 21.649 1.00 94.44 89 ILE A C 1
ATOM 678 O O . ILE A 1 89 ? -12.406 -1.366 21.916 1.00 94.44 89 ILE A O 1
ATOM 682 N N . SER A 1 90 ? -10.205 -1.421 22.351 1.00 95.31 90 SER A N 1
ATOM 683 C CA . SER A 1 90 ? -10.348 -2.265 23.540 1.00 95.31 90 SER A CA 1
ATOM 684 C C . SER A 1 90 ? -11.015 -1.521 24.703 1.00 95.31 90 SER A C 1
ATOM 686 O O . SER A 1 90 ? -11.909 -2.091 25.323 1.00 95.31 90 SER A O 1
ATOM 688 N N . ILE A 1 91 ? -10.686 -0.238 24.912 1.00 93.94 91 ILE A N 1
ATOM 689 C CA . ILE A 1 91 ? -11.320 0.640 25.914 1.00 93.94 91 ILE A CA 1
ATOM 690 C C . ILE A 1 91 ? -12.812 0.813 25.605 1.00 93.94 91 ILE A C 1
ATOM 692 O O . ILE A 1 91 ? -13.653 0.649 26.482 1.00 93.94 91 ILE A O 1
ATOM 696 N N . ILE A 1 92 ? -13.165 1.056 24.338 1.00 93.75 92 ILE A N 1
ATOM 697 C CA . ILE A 1 92 ? -14.567 1.211 23.907 1.00 93.75 92 ILE A CA 1
ATOM 698 C C . ILE A 1 92 ? -15.390 -0.057 24.181 1.00 93.75 92 ILE A C 1
ATOM 700 O O . ILE A 1 92 ? -16.590 0.026 24.463 1.00 93.75 92 ILE A O 1
ATOM 704 N N . LYS A 1 93 ? -14.762 -1.233 24.069 1.00 94.00 93 LYS A N 1
ATOM 705 C CA . LYS A 1 93 ? -15.405 -2.542 24.249 1.00 94.00 93 LYS A CA 1
ATOM 706 C C . LYS A 1 93 ? -15.418 -3.029 25.696 1.00 94.00 93 LYS A C 1
ATOM 708 O O . LYS A 1 93 ? -16.153 -3.979 25.968 1.00 94.00 93 LYS A O 1
ATOM 713 N N . ASP A 1 94 ? -14.623 -2.449 26.594 1.00 94.25 94 ASP A N 1
ATOM 714 C CA . ASP A 1 94 ? -14.584 -2.881 27.989 1.00 94.25 94 ASP A CA 1
ATOM 715 C C . ASP A 1 94 ? -15.834 -2.372 28.735 1.00 94.25 94 ASP A C 1
ATOM 717 O O . ASP A 1 94 ? -16.013 -1.164 28.902 1.00 94.25 94 ASP A O 1
ATOM 721 N N . PRO A 1 95 ? -16.721 -3.266 29.214 1.00 91.19 95 PRO A N 1
ATOM 722 C CA . PRO A 1 95 ? -17.926 -2.868 29.938 1.00 91.19 95 PRO A CA 1
ATOM 723 C C . PRO A 1 95 ? -17.642 -2.253 31.318 1.00 91.19 95 PRO A C 1
ATOM 725 O O . PRO A 1 95 ? -18.573 -1.772 31.962 1.00 91.19 95 PRO A O 1
ATOM 728 N N . LYS A 1 96 ? -16.398 -2.313 31.814 1.00 94.62 96 LYS A N 1
ATOM 729 C CA . LYS A 1 96 ? -15.988 -1.684 33.078 1.00 94.62 96 LYS A CA 1
ATOM 730 C C . LYS A 1 96 ? -15.688 -0.196 32.928 1.00 94.62 96 LYS A C 1
ATOM 732 O O . LYS A 1 96 ? -15.637 0.503 33.939 1.00 94.62 96 LYS A O 1
ATOM 737 N N . GLU A 1 97 ? -15.481 0.270 31.702 1.00 93.69 97 GLU A N 1
ATOM 738 C CA . GLU A 1 97 ? -15.171 1.665 31.424 1.00 93.69 97 GLU A CA 1
ATOM 739 C C . GLU A 1 97 ? -16.419 2.546 31.488 1.00 93.69 97 GLU A C 1
ATOM 741 O O . GLU A 1 97 ? -17.546 2.124 31.217 1.00 93.69 97 GLU A O 1
ATOM 746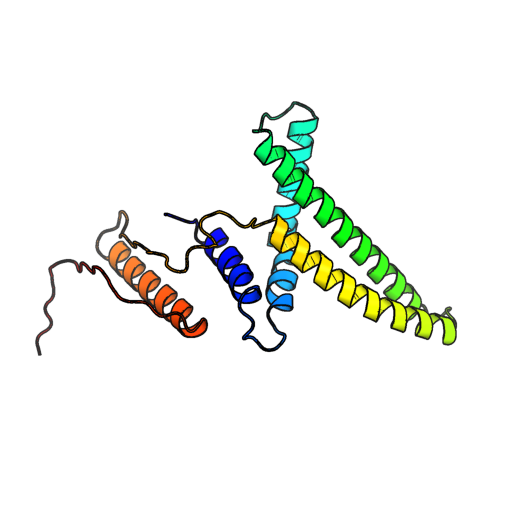 N N . THR A 1 98 ? -16.217 3.804 31.873 1.00 94.50 98 THR A N 1
ATOM 747 C CA . THR A 1 98 ? -17.319 4.769 31.978 1.00 94.50 98 THR A CA 1
ATOM 748 C C . THR A 1 98 ? -17.789 5.232 30.600 1.00 94.50 98 THR A C 1
ATOM 750 O O . THR A 1 98 ? -17.010 5.299 29.652 1.00 94.50 98 THR A O 1
ATOM 753 N N . GLU A 1 99 ? -19.062 5.614 30.488 1.00 92.56 99 GLU A N 1
ATOM 754 C CA . GLU A 1 99 ? -19.638 6.105 29.228 1.00 92.56 99 GLU A CA 1
ATOM 755 C C . GLU A 1 99 ? -18.895 7.332 28.673 1.00 92.56 99 GLU A C 1
ATOM 757 O O . GLU A 1 99 ? -18.681 7.440 27.469 1.00 92.56 99 GLU A O 1
ATOM 762 N N . GLU A 1 100 ? -18.437 8.228 29.548 1.00 93.19 100 GLU A N 1
ATOM 763 C CA . GLU A 1 100 ? -17.642 9.393 29.148 1.00 93.19 100 GLU A CA 1
ATOM 764 C C . GLU A 1 100 ? -16.259 8.987 28.612 1.00 93.19 100 GLU A C 1
ATOM 766 O O . GLU A 1 100 ? -15.809 9.536 27.608 1.00 93.19 100 GLU A O 1
ATOM 771 N N . MET A 1 101 ? -15.614 7.977 29.213 1.00 91.38 101 MET A N 1
ATOM 772 C CA . MET A 1 101 ? -14.343 7.436 28.713 1.00 91.38 101 MET A CA 1
ATOM 773 C C . MET A 1 101 ? -14.512 6.774 27.341 1.00 91.38 101 MET A C 1
ATOM 775 O O . MET A 1 101 ? -13.692 6.974 26.448 1.00 91.38 101 MET A O 1
ATOM 779 N N . ARG A 1 102 ? -15.603 6.022 27.145 1.00 93.12 102 ARG A N 1
ATOM 780 C CA . ARG A 1 102 ? -15.915 5.379 25.861 1.00 93.12 102 ARG A CA 1
ATOM 781 C C . ARG A 1 102 ? -16.150 6.410 24.756 1.00 93.12 102 ARG A C 1
ATOM 783 O O . ARG A 1 102 ? -15.586 6.259 23.680 1.00 93.12 102 ARG A O 1
ATOM 790 N N . LYS A 1 103 ? -16.896 7.486 25.030 1.00 92.56 103 LYS A N 1
ATOM 791 C CA . LYS A 1 103 ? -17.107 8.584 24.067 1.00 92.56 103 LYS A CA 1
ATOM 792 C C . LYS A 1 103 ? -15.818 9.315 23.701 1.00 92.56 103 LYS A C 1
ATOM 794 O O . LYS A 1 103 ? -15.635 9.666 22.539 1.00 92.56 103 LYS A O 1
ATOM 799 N N . LEU A 1 104 ? -14.932 9.543 24.674 1.00 92.06 104 LEU A N 1
ATOM 800 C CA . LEU A 1 104 ? -13.627 10.149 24.409 1.00 92.06 104 LEU A CA 1
ATOM 801 C C . LEU A 1 104 ? -12.789 9.249 23.490 1.00 92.06 104 LEU A C 1
ATOM 803 O O . LEU A 1 104 ? -12.291 9.708 22.468 1.00 92.06 104 LEU A O 1
ATOM 807 N N . ALA A 1 105 ? -12.731 7.950 23.794 1.00 92.88 105 ALA A N 1
ATOM 808 C CA . ALA A 1 105 ? -12.030 6.979 22.962 1.00 92.88 105 ALA A CA 1
ATOM 809 C C . ALA A 1 105 ? -12.639 6.850 21.551 1.00 92.88 105 ALA A C 1
ATOM 811 O O . ALA A 1 105 ? -11.899 6.690 20.585 1.00 92.88 105 ALA A O 1
ATOM 812 N N . GLU A 1 106 ? -13.965 6.937 21.397 1.00 93.31 106 GLU A N 1
ATOM 813 C CA . GLU A 1 106 ? -14.630 6.942 20.083 1.00 93.31 106 GLU A CA 1
ATOM 814 C C . GLU A 1 106 ? -14.213 8.145 19.223 1.00 93.31 106 GLU A C 1
ATOM 816 O O . GLU A 1 106 ? -13.963 7.978 18.027 1.00 93.31 106 GLU A O 1
ATOM 821 N N . ALA A 1 107 ? -14.090 9.333 19.824 1.00 92.62 107 ALA A N 1
ATOM 822 C CA . ALA A 1 107 ? -13.606 10.526 19.131 1.00 92.62 107 ALA A CA 1
ATOM 823 C C . ALA A 1 107 ? -12.134 10.381 18.703 1.00 92.62 107 ALA A C 1
ATOM 825 O O . ALA A 1 107 ? -11.793 10.680 17.555 1.00 92.62 107 ALA A O 1
ATOM 826 N N . ASP A 1 108 ? -11.283 9.857 19.589 1.00 94.31 108 ASP A N 1
ATOM 827 C CA . ASP A 1 108 ? -9.867 9.624 19.294 1.00 94.31 108 ASP A CA 1
ATOM 828 C C . ASP A 1 108 ? -9.691 8.587 18.176 1.00 94.31 108 ASP A C 1
ATOM 830 O O . ASP A 1 108 ? -8.896 8.799 17.259 1.00 94.31 108 ASP A O 1
ATOM 834 N N . VAL A 1 109 ? -10.482 7.504 18.185 1.00 94.81 109 VAL A N 1
ATOM 835 C CA . VAL A 1 109 ? -10.464 6.471 17.135 1.00 94.81 109 VAL A CA 1
ATOM 836 C C . VAL A 1 109 ? -10.719 7.061 15.757 1.00 94.81 109 VAL A C 1
ATOM 838 O O . VAL A 1 109 ? -10.054 6.657 14.804 1.00 94.81 109 VAL A O 1
ATOM 841 N N . GLU A 1 110 ? -11.667 7.987 15.622 1.00 90.75 110 GLU A N 1
ATOM 842 C CA . GLU A 1 110 ? -11.971 8.562 14.312 1.00 90.75 110 GLU A CA 1
ATOM 843 C C . GLU A 1 110 ? -10.800 9.400 13.785 1.00 90.75 110 GLU A C 1
ATOM 845 O O . GLU A 1 110 ? -10.353 9.186 12.658 1.00 90.75 110 GLU A O 1
ATOM 850 N N . SER A 1 111 ? -10.202 10.240 14.635 1.00 92.00 111 SER A N 1
ATOM 851 C CA . SER A 1 111 ? -9.004 11.013 14.269 1.00 92.00 111 SER A CA 1
ATOM 852 C C . SER A 1 111 ? -7.804 10.120 13.914 1.00 92.00 111 SER A C 1
ATOM 854 O O . SER A 1 111 ? -7.036 10.392 12.984 1.00 92.00 111 SER A O 1
ATOM 856 N N . LEU A 1 112 ? -7.656 9.001 14.626 1.00 94.12 112 LEU A N 1
ATOM 857 C CA . LEU A 1 112 ? -6.531 8.095 14.461 1.00 94.12 112 LEU A CA 1
ATOM 858 C C . LEU A 1 112 ? -6.695 7.199 13.224 1.00 94.12 112 LEU A C 1
ATOM 860 O O . LEU A 1 112 ? -5.699 6.801 12.623 1.00 94.12 112 LEU A O 1
ATOM 864 N N . LYS A 1 113 ? -7.930 6.929 12.780 1.00 92.12 113 LYS A N 1
ATOM 865 C CA . LYS A 1 113 ? -8.196 6.288 11.480 1.00 92.12 113 LYS A CA 1
ATOM 866 C C . LYS A 1 113 ? -7.809 7.185 10.308 1.00 92.12 113 LYS A C 1
ATOM 868 O O . LYS A 1 113 ? -7.187 6.692 9.372 1.00 92.12 113 LYS A O 1
ATOM 873 N N . GLU A 1 114 ? -8.148 8.473 10.355 1.00 90.81 114 GLU A N 1
ATOM 874 C CA . GLU A 1 114 ? -7.735 9.432 9.317 1.00 90.81 114 GLU A CA 1
ATOM 875 C C . GLU A 1 114 ? -6.206 9.539 9.246 1.00 90.81 114 GLU A C 1
ATOM 877 O O . GLU A 1 114 ? -5.608 9.512 8.165 1.00 90.81 114 GLU A O 1
ATOM 882 N N . THR A 1 115 ? -5.565 9.574 10.418 1.00 92.38 115 THR A N 1
ATOM 883 C CA . THR A 1 115 ? -4.105 9.526 10.535 1.00 92.38 115 THR A CA 1
ATOM 884 C C . THR A 1 115 ? -3.556 8.237 9.921 1.00 92.38 115 THR A C 1
ATOM 886 O O . THR A 1 115 ? -2.679 8.294 9.066 1.00 92.38 115 THR A O 1
ATOM 889 N N . LEU A 1 116 ? -4.113 7.072 10.272 1.00 91.94 116 LEU A N 1
ATOM 890 C CA . LEU A 1 116 ? -3.674 5.784 9.733 1.00 91.94 116 LEU A CA 1
ATOM 891 C C . LEU A 1 116 ? -3.781 5.716 8.203 1.00 91.94 116 LEU A C 1
ATOM 893 O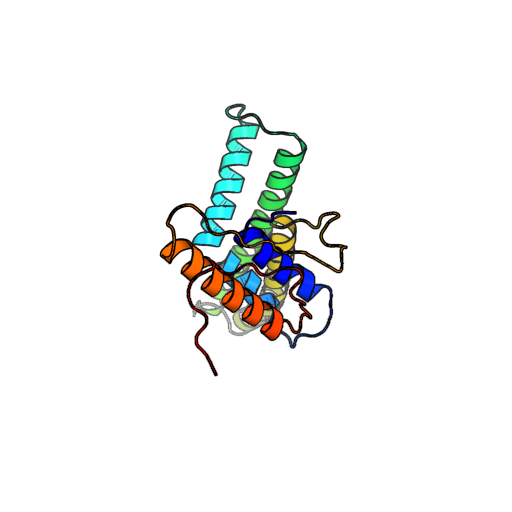 O . LEU A 1 116 ? -2.872 5.197 7.558 1.00 91.94 116 LEU A O 1
ATOM 897 N N . GLU A 1 117 ? -4.868 6.213 7.614 1.00 90.00 117 GLU A N 1
ATOM 898 C CA . GLU A 1 117 ? -5.021 6.245 6.154 1.00 90.00 117 GLU A CA 1
ATOM 899 C C . GLU A 1 117 ? -3.937 7.114 5.502 1.00 90.00 117 GLU A C 1
ATOM 901 O O . GLU A 1 117 ? -3.309 6.683 4.534 1.00 90.00 117 GLU A O 1
ATOM 906 N N . THR A 1 118 ? -3.633 8.276 6.084 1.00 91.00 118 THR A N 1
ATOM 907 C CA . THR A 1 118 ? -2.543 9.150 5.617 1.00 91.00 118 THR A CA 1
ATOM 908 C C . THR A 1 118 ? -1.187 8.438 5.687 1.00 91.00 118 THR A C 1
ATOM 910 O O . THR A 1 118 ? -0.436 8.406 4.711 1.00 91.00 118 THR A O 1
ATOM 913 N N . GLU A 1 119 ? -0.891 7.785 6.811 1.00 92.94 119 GLU A N 1
ATOM 914 C CA . GLU A 1 119 ? 0.352 7.031 7.014 1.00 92.94 119 GLU A CA 1
ATOM 915 C C . GLU A 1 119 ? 0.486 5.842 6.043 1.00 92.94 119 GLU A C 1
ATOM 917 O O . GLU A 1 119 ? 1.581 5.514 5.573 1.00 92.94 119 GLU A O 1
ATOM 922 N N . LEU A 1 120 ? -0.632 5.199 5.687 1.00 90.75 120 LEU A N 1
ATOM 923 C CA . LEU A 1 120 ? -0.668 4.124 4.693 1.00 90.75 120 LEU A CA 1
ATOM 924 C C . LEU A 1 120 ? -0.420 4.634 3.271 1.00 90.75 120 LEU A C 1
ATOM 926 O O . LEU A 1 120 ? 0.281 3.969 2.499 1.00 90.75 120 LEU A O 1
ATOM 930 N N . GLU A 1 121 ? -0.949 5.803 2.918 1.00 87.50 121 GLU A N 1
ATOM 931 C CA . GLU A 1 121 ? -0.648 6.456 1.643 1.00 87.50 121 GLU A CA 1
ATOM 932 C C . GLU A 1 121 ? 0.834 6.834 1.546 1.00 87.50 121 GLU A C 1
ATOM 934 O O . GLU A 1 121 ? 1.483 6.571 0.524 1.00 87.50 121 GLU A O 1
ATOM 939 N N . GLU A 1 122 ? 1.407 7.371 2.624 1.00 90.06 122 GLU A N 1
ATOM 940 C CA . GLU A 1 122 ? 2.839 7.649 2.703 1.00 90.06 122 GLU A CA 1
ATOM 941 C C . GLU A 1 122 ? 3.676 6.372 2.563 1.00 90.06 122 GLU A C 1
ATOM 943 O O . GLU A 1 122 ? 4.652 6.343 1.804 1.00 90.06 122 GLU A O 1
ATOM 948 N N . LEU A 1 123 ? 3.283 5.280 3.224 1.00 91.50 123 LEU A N 1
ATOM 949 C CA . LEU A 1 123 ? 3.955 3.987 3.100 1.00 91.50 123 LEU A CA 1
ATOM 950 C C . LEU A 1 123 ? 3.907 3.461 1.659 1.00 91.50 123 LEU A C 1
ATOM 952 O O . LEU A 1 123 ? 4.944 3.064 1.116 1.00 91.50 123 LEU A O 1
ATOM 956 N N . ALA A 1 124 ? 2.746 3.516 1.002 1.00 89.06 124 ALA A N 1
ATOM 957 C CA . ALA A 1 124 ? 2.608 3.149 -0.408 1.00 89.06 124 ALA A CA 1
ATOM 958 C C . ALA A 1 124 ? 3.547 3.986 -1.297 1.00 89.06 124 ALA A C 1
ATOM 960 O O . ALA A 1 124 ? 4.248 3.461 -2.171 1.00 89.06 124 ALA A O 1
ATOM 961 N N . ALA A 1 125 ? 3.630 5.288 -1.018 1.00 86.62 125 ALA A N 1
ATOM 962 C CA . ALA A 1 125 ? 4.528 6.216 -1.685 1.00 86.62 125 ALA A CA 1
ATOM 963 C C . ALA A 1 125 ? 6.021 5.899 -1.465 1.00 86.62 125 ALA A C 1
ATOM 965 O O . ALA A 1 125 ? 6.832 6.111 -2.375 1.00 86.62 125 ALA A O 1
ATOM 966 N N . ARG A 1 126 ? 6.416 5.383 -0.296 1.00 90.19 126 ARG A N 1
ATOM 967 C CA . ARG A 1 126 ? 7.795 4.925 -0.048 1.00 90.19 126 ARG A CA 1
ATOM 968 C C . ARG A 1 126 ? 8.100 3.628 -0.786 1.00 90.19 126 ARG A C 1
ATOM 970 O O . ARG A 1 126 ? 9.183 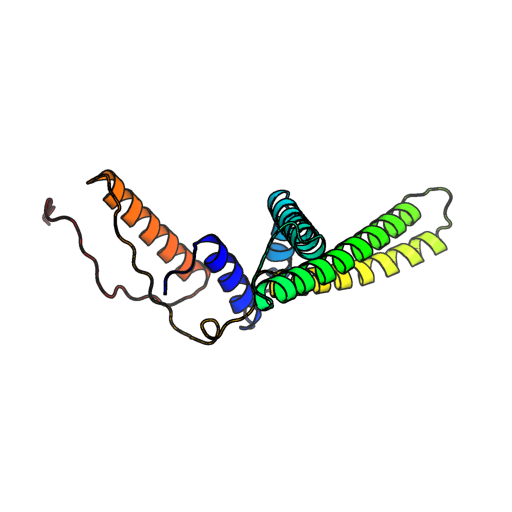3.513 -1.353 1.00 90.19 126 ARG A O 1
ATOM 977 N N . ILE A 1 127 ? 7.157 2.685 -0.822 1.00 89.94 127 ILE A N 1
ATOM 978 C CA . ILE A 1 127 ? 7.330 1.389 -1.497 1.00 89.94 127 ILE A CA 1
ATOM 979 C C . ILE A 1 127 ? 7.525 1.584 -3.000 1.00 89.94 127 ILE A C 1
ATOM 981 O O . ILE A 1 127 ? 8.392 0.947 -3.595 1.00 89.94 127 ILE A O 1
ATOM 985 N N . VAL A 1 128 ? 6.773 2.485 -3.627 1.00 85.38 128 VAL A N 1
ATOM 986 C CA . VAL A 1 128 ? 6.881 2.735 -5.068 1.00 85.38 128 VAL A CA 1
ATOM 987 C C . VAL A 1 128 ? 7.311 4.171 -5.312 1.00 85.38 128 VAL A C 1
ATOM 989 O O . VAL A 1 128 ? 6.455 5.000 -5.602 1.00 85.38 128 VAL A O 1
ATOM 992 N N . PRO A 1 129 ? 8.612 4.498 -5.184 1.00 78.75 129 PRO A N 1
ATOM 993 C CA . PRO A 1 129 ? 9.100 5.867 -5.244 1.00 78.75 129 PRO A CA 1
ATOM 994 C C . PRO A 1 129 ? 8.877 6.461 -6.633 1.00 78.75 129 PRO A C 1
ATOM 996 O O . PRO A 1 129 ? 8.999 5.759 -7.641 1.00 78.75 129 PRO A O 1
ATOM 999 N N . LEU A 1 130 ? 8.599 7.765 -6.667 1.00 77.25 130 LEU A N 1
ATOM 1000 C CA . LEU A 1 130 ? 8.579 8.523 -7.909 1.00 77.25 130 LEU A CA 1
ATOM 1001 C C . LEU A 1 130 ? 9.976 8.526 -8.530 1.00 77.25 130 LEU A C 1
ATOM 1003 O O . LEU A 1 130 ? 11.002 8.642 -7.858 1.00 77.25 130 LEU A O 1
ATOM 1007 N N . THR A 1 131 ? 9.992 8.399 -9.841 1.00 81.50 131 THR A N 1
ATOM 1008 C CA . THR A 1 131 ? 11.165 8.354 -10.696 1.00 81.50 131 THR A CA 1
ATOM 1009 C C . THR A 1 131 ? 10.993 9.352 -11.831 1.00 81.50 131 THR A C 1
ATOM 1011 O O . THR A 1 131 ? 9.893 9.815 -12.122 1.00 81.50 131 THR A O 1
ATOM 1014 N N . ASN A 1 132 ? 12.078 9.634 -12.550 1.00 81.06 132 ASN A N 1
ATOM 1015 C CA . ASN A 1 132 ? 12.047 10.510 -13.726 1.00 81.06 132 ASN A CA 1
ATOM 1016 C C . ASN A 1 132 ? 11.137 9.994 -14.858 1.00 81.06 132 ASN A C 1
ATOM 1018 O O . ASN A 1 132 ? 10.906 10.706 -15.826 1.00 81.06 132 ASN A O 1
ATOM 1022 N N . LEU A 1 133 ? 10.655 8.752 -14.776 1.00 79.06 133 LEU A N 1
ATOM 1023 C CA . LEU A 1 133 ? 9.702 8.196 -15.734 1.00 79.06 133 LEU A CA 1
ATOM 1024 C C . LEU A 1 133 ? 8.265 8.553 -15.387 1.00 79.06 133 LEU A C 1
ATOM 1026 O O . LEU A 1 133 ? 7.435 8.645 -16.280 1.00 79.06 133 LEU A O 1
ATOM 1030 N N . ASP A 1 134 ? 7.988 8.791 -14.109 1.00 80.06 134 ASP A N 1
ATOM 1031 C CA . ASP A 1 134 ? 6.645 9.080 -13.616 1.00 80.06 134 ASP A CA 1
ATOM 1032 C C . ASP A 1 134 ? 6.187 10.499 -14.010 1.00 80.06 134 ASP A C 1
ATOM 1034 O O . ASP A 1 134 ? 4.996 10.785 -14.009 1.00 80.06 134 ASP A O 1
ATOM 1038 N N . VAL A 1 135 ? 7.112 11.380 -14.421 1.00 80.00 135 VAL A N 1
ATOM 1039 C CA . VAL A 1 135 ? 6.784 12.694 -15.012 1.00 80.00 135 VAL A CA 1
ATOM 1040 C C . VAL A 1 135 ? 6.440 12.619 -16.503 1.00 80.00 135 VAL A C 1
ATOM 1042 O O . VAL A 1 135 ? 5.996 13.609 -17.086 1.00 80.00 135 VAL A O 1
ATOM 1045 N N . LEU A 1 136 ? 6.672 11.475 -17.154 1.00 83.06 136 LEU A N 1
ATOM 1046 C CA . LEU A 1 136 ? 6.368 11.313 -18.571 1.00 83.06 136 LEU A CA 1
ATOM 1047 C C . LEU A 1 136 ? 4.868 11.071 -18.747 1.00 83.06 136 LEU A C 1
ATOM 1049 O O . LEU A 1 136 ? 4.301 10.138 -18.192 1.00 83.06 136 LEU A O 1
ATOM 1053 N N . SER A 1 137 ? 4.233 11.874 -19.597 1.00 80.88 137 SER A N 1
ATOM 1054 C CA . SER A 1 137 ? 2.803 11.756 -19.910 1.00 80.88 137 SER A CA 1
ATOM 1055 C C . SER A 1 137 ? 2.470 10.634 -20.898 1.00 80.88 137 SER A C 1
ATOM 1057 O O . SER A 1 137 ? 1.302 10.408 -21.209 1.00 80.88 137 SER A O 1
ATOM 1059 N N . LYS A 1 138 ? 3.488 9.952 -21.437 1.00 84.00 138 LYS A N 1
ATOM 1060 C CA . LYS A 1 138 ? 3.340 8.890 -22.433 1.00 84.00 138 LYS A CA 1
ATOM 1061 C C . LYS A 1 138 ? 4.205 7.695 -22.065 1.00 84.00 138 LYS A C 1
ATOM 1063 O O . LYS A 1 138 ? 5.367 7.845 -21.693 1.00 84.00 138 LYS A O 1
ATOM 1068 N N . CYS A 1 139 ? 3.644 6.510 -22.253 1.00 86.62 139 CYS A N 1
ATOM 1069 C CA . CYS A 1 139 ? 4.337 5.238 -22.135 1.00 86.62 139 CYS A CA 1
ATOM 1070 C C . CYS A 1 139 ? 4.067 4.413 -23.396 1.00 86.62 139 CYS A C 1
ATOM 1072 O O . CYS A 1 139 ? 2.993 4.511 -23.987 1.00 86.62 139 CYS A O 1
ATOM 1074 N N . GLN A 1 140 ? 5.043 3.604 -23.798 1.00 89.31 140 GLN A N 1
ATOM 1075 C CA . GLN A 1 140 ? 4.894 2.621 -24.864 1.00 89.31 140 GLN A CA 1
ATOM 1076 C C . GLN A 1 140 ? 5.004 1.226 -24.255 1.00 89.31 140 GLN A C 1
ATOM 1078 O O . GLN A 1 140 ? 5.954 0.940 -23.519 1.00 89.31 140 GLN A O 1
ATOM 1083 N N . ILE A 1 141 ? 4.038 0.372 -24.587 1.00 89.69 141 ILE A N 1
ATOM 1084 C CA . ILE A 1 141 ? 4.009 -1.036 -24.198 1.00 89.69 141 ILE A CA 1
ATOM 1085 C C . ILE A 1 141 ? 4.298 -1.866 -25.447 1.00 89.69 141 ILE A C 1
ATOM 1087 O O . ILE A 1 141 ? 3.697 -1.646 -26.495 1.00 89.69 141 ILE A O 1
ATOM 1091 N N . GLU A 1 142 ? 5.225 -2.808 -25.320 1.00 91.69 142 GLU A N 1
ATOM 1092 C CA . GLU A 1 142 ? 5.530 -3.804 -26.342 1.00 91.69 142 GLU A CA 1
ATOM 1093 C C . GLU A 1 142 ? 5.143 -5.176 -25.790 1.00 91.69 142 GLU A C 1
ATOM 1095 O O . GLU A 1 142 ? 5.560 -5.546 -24.688 1.00 91.69 142 GLU A O 1
ATOM 1100 N N . LEU A 1 143 ? 4.308 -5.897 -26.536 1.00 90.81 143 LEU A N 1
ATOM 1101 C CA . LEU A 1 143 ? 3.865 -7.243 -26.201 1.00 90.81 143 LEU A CA 1
ATOM 1102 C C . LEU A 1 143 ? 4.374 -8.187 -27.287 1.00 90.81 143 LEU A C 1
ATOM 1104 O O . LEU A 1 143 ? 4.020 -8.036 -28.455 1.00 90.81 143 LEU A O 1
ATOM 1108 N N . SER A 1 144 ? 5.189 -9.157 -26.884 1.00 90.88 144 SER A N 1
ATOM 1109 C CA . SER A 1 144 ? 5.825 -10.110 -27.791 1.00 90.88 144 SER A CA 1
ATOM 1110 C C . SER A 1 144 ? 5.541 -11.524 -27.309 1.00 90.88 144 SER A C 1
ATOM 1112 O O . SER A 1 144 ? 5.749 -11.834 -26.132 1.00 90.88 144 SER A O 1
ATOM 1114 N N . SER A 1 145 ? 5.079 -12.388 -28.214 1.00 91.19 145 SER A N 1
ATOM 1115 C CA . SER A 1 145 ? 4.847 -13.795 -27.899 1.00 91.19 145 SER A CA 1
ATOM 1116 C C . SER A 1 145 ? 6.174 -14.490 -27.606 1.00 91.19 145 SER A C 1
ATOM 1118 O O . SER A 1 145 ? 7.110 -14.420 -28.406 1.00 91.19 145 SER A O 1
ATOM 1120 N N . GLY A 1 146 ? 6.254 -15.159 -26.456 1.00 85.44 146 GLY A N 1
ATOM 1121 C CA . GLY A 1 146 ? 7.394 -15.999 -26.096 1.00 85.44 146 GLY A CA 1
ATOM 1122 C C . GLY A 1 146 ? 7.444 -17.310 -26.890 1.00 85.44 146 GLY A C 1
ATOM 1123 O O . GLY A 1 146 ? 6.786 -17.477 -27.916 1.00 85.44 146 GLY A O 1
ATOM 1124 N N . ALA A 1 147 ? 8.216 -18.279 -26.393 1.00 83.44 147 ALA A N 1
ATOM 1125 C CA . ALA A 1 147 ? 8.200 -19.639 -26.929 1.00 83.44 147 ALA A CA 1
ATOM 1126 C C . ALA A 1 147 ? 6.835 -20.304 -26.673 1.00 83.44 147 ALA A C 1
ATOM 1128 O O . ALA A 1 147 ? 6.269 -20.148 -25.593 1.00 83.44 147 ALA A O 1
ATOM 1129 N N . GLY A 1 148 ? 6.326 -21.058 -27.651 1.00 80.88 148 GLY A N 1
ATOM 1130 C CA . GLY A 1 148 ? 5.010 -21.705 -27.557 1.00 80.88 148 GLY A CA 1
ATOM 1131 C C . GLY A 1 148 ? 4.082 -21.463 -28.746 1.00 80.88 148 GLY A C 1
ATOM 1132 O O . GLY A 1 148 ? 2.890 -21.687 -28.616 1.00 80.88 148 GLY A O 1
ATOM 1133 N N . GLY A 1 149 ? 4.599 -20.992 -29.888 1.00 85.88 149 GLY A N 1
ATOM 1134 C CA . GLY A 1 149 ? 3.858 -20.977 -31.152 1.00 85.88 149 GLY A CA 1
ATOM 1135 C C . GLY A 1 149 ? 2.517 -20.244 -31.073 1.00 85.88 149 GLY A C 1
ATOM 1136 O O . GLY A 1 149 ? 2.467 -19.065 -30.725 1.00 85.88 149 GLY A O 1
ATOM 1137 N N . GLN A 1 150 ? 1.436 -20.941 -31.429 1.00 88.44 150 GLN A N 1
ATOM 1138 C CA . GLN A 1 150 ? 0.098 -20.362 -31.541 1.00 88.44 150 GLN A CA 1
ATOM 1139 C C . GLN A 1 150 ? -0.500 -19.996 -30.179 1.00 88.44 150 GLN A C 1
ATOM 1141 O O . GLN A 1 150 ? -1.106 -18.935 -30.044 1.00 88.44 150 GLN A O 1
ATOM 1146 N N . GLU A 1 151 ? -0.279 -20.813 -29.153 1.00 91.44 151 GLU A N 1
ATOM 1147 C CA . GLU A 1 151 ? -0.775 -20.580 -27.797 1.00 91.44 151 GLU A CA 1
ATOM 1148 C C . GLU A 1 151 ? -0.138 -19.330 -27.179 1.00 91.44 151 GLU A C 1
ATOM 1150 O O . GLU A 1 151 ? -0.827 -18.506 -26.577 1.00 91.44 151 GLU A O 1
ATOM 1155 N N . ALA A 1 152 ? 1.168 -19.134 -27.393 1.00 91.69 152 ALA A N 1
ATOM 1156 C CA . ALA A 1 152 ? 1.862 -17.932 -26.937 1.00 91.69 152 ALA A CA 1
ATOM 1157 C C . ALA A 1 152 ? 1.334 -16.662 -27.632 1.00 91.69 152 ALA A C 1
ATOM 1159 O O . ALA A 1 152 ? 1.250 -15.603 -27.005 1.00 91.69 152 ALA A O 1
ATOM 1160 N N . MET A 1 153 ? 0.945 -16.755 -28.909 1.00 89.44 153 MET A N 1
ATOM 1161 C CA . MET A 1 153 ? 0.334 -15.637 -29.635 1.00 89.44 153 MET A CA 1
ATOM 1162 C C . MET A 1 153 ? -1.078 -15.327 -29.139 1.00 89.44 153 MET A C 1
ATOM 1164 O O . MET A 1 153 ? -1.394 -14.156 -28.944 1.00 89.44 153 MET A O 1
ATOM 1168 N N . LEU A 1 154 ? -1.897 -16.351 -28.873 1.00 90.50 154 LEU A N 1
ATOM 1169 C CA . LEU A 1 154 ? -3.233 -16.172 -28.296 1.00 90.50 154 LEU A CA 1
ATOM 1170 C C . LEU A 1 154 ? -3.160 -15.469 -26.938 1.00 90.50 154 LEU A C 1
ATOM 1172 O O . LEU A 1 154 ? -3.818 -14.449 -26.746 1.00 90.50 154 LEU A O 1
ATOM 1176 N N . PHE A 1 155 ? -2.276 -15.926 -26.048 1.00 92.00 155 PHE A N 1
ATOM 1177 C CA . PHE A 1 155 ? -2.060 -15.275 -24.755 1.00 92.00 155 PHE A CA 1
ATOM 1178 C C . PHE A 1 155 ? -1.573 -13.825 -24.896 1.00 92.00 155 PHE A C 1
ATOM 1180 O O . PHE A 1 155 ? -1.988 -12.939 -24.152 1.00 92.00 155 PHE A O 1
ATOM 1187 N N . THR A 1 156 ? -0.718 -13.546 -25.883 1.00 93.19 156 THR A N 1
ATOM 1188 C CA . THR A 1 156 ? -0.281 -12.169 -26.173 1.00 93.19 156 THR A CA 1
ATOM 1189 C C . THR A 1 156 ? -1.461 -11.281 -26.586 1.00 93.19 156 THR A C 1
ATOM 1191 O O . THR A 1 156 ? -1.530 -10.124 -26.168 1.00 93.19 156 THR A O 1
ATOM 1194 N N . GLY A 1 157 ? -2.413 -11.828 -27.348 1.00 91.25 157 GLY A N 1
ATOM 1195 C CA . GLY A 1 157 ? -3.675 -11.162 -27.674 1.00 91.25 157 GLY A CA 1
ATOM 1196 C C . GLY A 1 157 ? -4.538 -10.894 -26.438 1.00 91.25 157 GLY A C 1
ATOM 1197 O O . GLY A 1 157 ? -4.987 -9.769 -26.242 1.00 91.25 157 GLY A O 1
ATOM 1198 N N . GLU A 1 158 ? -4.688 -11.877 -25.548 1.00 93.88 158 GLU A N 1
ATOM 1199 C CA . GLU A 1 158 ? -5.426 -11.703 -24.286 1.00 93.88 158 GLU A CA 1
ATOM 1200 C C . GLU A 1 158 ? -4.806 -10.616 -23.392 1.00 93.88 158 GLU A C 1
ATOM 1202 O O . GLU A 1 158 ? -5.524 -9.825 -22.773 1.00 93.88 158 GLU A O 1
ATOM 1207 N N . LEU A 1 159 ? -3.471 -10.528 -23.346 1.00 93.56 159 LEU A N 1
ATOM 1208 C CA . LEU A 1 159 ? -2.771 -9.454 -22.637 1.00 93.56 159 LEU A CA 1
ATOM 1209 C C . LEU A 1 159 ? -3.065 -8.084 -23.247 1.00 93.56 159 LEU A C 1
ATOM 1211 O O . LEU A 1 159 ? -3.292 -7.128 -22.503 1.00 93.56 159 LEU A O 1
ATOM 1215 N N . LEU A 1 160 ? -3.066 -7.977 -24.578 1.00 91.50 160 LEU A N 1
ATOM 1216 C CA . LEU A 1 160 ? -3.425 -6.736 -25.258 1.00 91.50 160 LEU A CA 1
ATOM 1217 C C . LEU A 1 160 ? -4.844 -6.308 -24.862 1.00 91.50 160 LEU A C 1
ATOM 1219 O O . LEU A 1 160 ? -5.019 -5.184 -24.393 1.00 91.50 160 LEU A O 1
ATOM 1223 N N . ASP A 1 161 ? -5.821 -7.210 -24.944 1.00 92.62 161 ASP A N 1
ATOM 1224 C CA . ASP A 1 161 ? -7.214 -6.939 -24.567 1.00 92.62 161 ASP A CA 1
ATOM 1225 C C . ASP A 1 161 ? -7.350 -6.520 -23.096 1.00 92.62 161 ASP A C 1
ATOM 1227 O O . ASP A 1 161 ? -8.104 -5.600 -22.760 1.00 92.62 161 ASP A O 1
ATOM 1231 N N . MET A 1 162 ? -6.598 -7.160 -22.198 1.00 94.25 162 MET A N 1
ATOM 1232 C CA . MET A 1 162 ? -6.554 -6.790 -20.784 1.00 94.25 162 MET A CA 1
ATOM 1233 C C . MET A 1 162 ? -6.049 -5.351 -20.599 1.00 94.25 162 MET A C 1
ATOM 1235 O O . MET A 1 162 ? -6.670 -4.569 -19.875 1.00 94.25 162 MET A O 1
ATOM 1239 N N . TYR A 1 163 ? -4.950 -4.971 -21.259 1.00 92.44 163 TYR A N 1
ATOM 1240 C CA . TYR A 1 163 ? -4.409 -3.613 -21.154 1.00 92.44 163 TYR A CA 1
ATOM 1241 C C . TYR A 1 163 ? -5.298 -2.563 -21.825 1.00 92.44 163 TYR A C 1
ATOM 1243 O O . TYR A 1 163 ? -5.396 -1.449 -21.312 1.00 92.44 163 TYR A O 1
ATOM 1251 N N . GLN A 1 164 ? -5.994 -2.905 -22.911 1.00 90.31 164 GLN A N 1
ATOM 1252 C CA . GLN A 1 164 ? -6.989 -2.017 -23.519 1.00 90.31 164 GLN A CA 1
ATOM 1253 C C . GLN A 1 164 ? -8.131 -1.713 -22.545 1.00 90.31 164 GLN A C 1
ATOM 1255 O O . GLN A 1 164 ? -8.501 -0.552 -22.366 1.00 90.31 164 GLN A O 1
ATOM 1260 N N . LYS A 1 165 ? -8.652 -2.740 -21.859 1.00 91.38 165 LYS A N 1
ATOM 1261 C CA . LYS A 1 165 ? -9.671 -2.567 -20.814 1.00 91.38 165 LYS A CA 1
ATOM 1262 C C . LYS A 1 165 ? -9.142 -1.728 -19.654 1.00 91.38 165 LYS A C 1
ATOM 1264 O O . LYS A 1 165 ? -9.847 -0.842 -19.187 1.00 91.38 165 LYS A O 1
ATOM 1269 N N . LEU A 1 166 ? -7.896 -1.948 -19.225 1.00 87.25 166 LEU A N 1
ATOM 1270 C CA . LEU A 1 166 ? -7.261 -1.129 -18.189 1.00 87.25 166 LEU A CA 1
ATOM 1271 C C . LEU A 1 166 ? -7.166 0.346 -18.607 1.00 87.25 166 LEU A C 1
ATOM 1273 O O . LEU A 1 166 ? -7.483 1.224 -17.807 1.00 87.25 166 LEU A O 1
ATOM 1277 N N . ALA A 1 167 ? -6.751 0.627 -19.844 1.00 89.62 167 ALA A N 1
ATOM 1278 C CA . ALA A 1 167 ? -6.696 1.987 -20.370 1.00 89.62 167 ALA A CA 1
ATOM 1279 C C . ALA A 1 167 ? -8.093 2.624 -20.407 1.00 89.62 167 ALA A C 1
ATOM 1281 O O . ALA A 1 167 ? -8.253 3.751 -19.946 1.00 89.62 167 ALA A O 1
ATOM 1282 N N . ALA A 1 168 ? -9.112 1.885 -20.857 1.00 88.75 168 ALA A N 1
ATOM 1283 C CA . ALA A 1 168 ? -10.496 2.354 -20.876 1.00 88.75 168 ALA A CA 1
ATOM 1284 C C . ALA A 1 168 ? -11.019 2.690 -19.469 1.00 88.75 168 ALA A C 1
ATOM 1286 O O . ALA A 1 168 ? -11.548 3.780 -19.262 1.00 88.75 168 ALA A O 1
ATOM 1287 N N . THR A 1 169 ? -10.805 1.809 -18.485 1.00 87.88 169 THR A N 1
ATOM 1288 C CA . THR A 1 169 ? -11.205 2.040 -17.085 1.00 87.88 169 THR A CA 1
ATOM 1289 C C . THR A 1 169 ? -10.538 3.280 -16.491 1.00 87.88 169 THR A C 1
ATOM 1291 O O . THR A 1 169 ? -11.162 4.008 -15.726 1.00 87.88 169 THR A O 1
ATOM 1294 N N . ASN A 1 17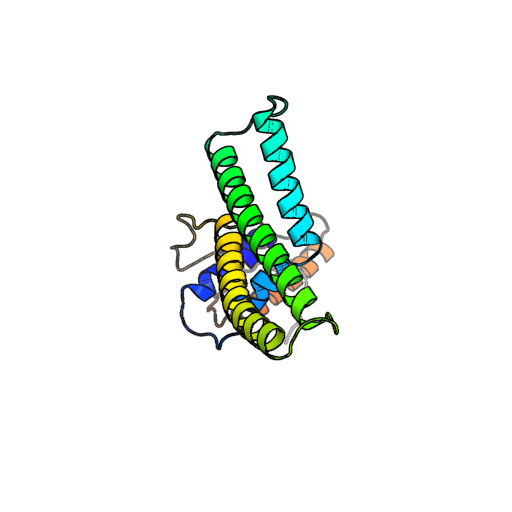0 ? -9.289 3.560 -16.871 1.00 82.94 170 ASN A N 1
ATOM 1295 C CA . ASN A 1 170 ? -8.557 4.743 -16.413 1.00 82.94 170 ASN A CA 1
ATOM 1296 C C . ASN A 1 170 ? -8.732 5.971 -17.326 1.00 82.94 170 ASN A C 1
ATOM 1298 O O . ASN A 1 170 ? -8.050 6.976 -17.135 1.00 82.94 170 ASN A O 1
ATOM 1302 N N . SER A 1 171 ? -9.626 5.914 -18.322 1.00 90.81 171 SER A N 1
ATOM 1303 C CA . SER A 1 171 ? -9.824 6.979 -19.320 1.00 90.81 171 SER A CA 1
ATOM 1304 C C . SER A 1 171 ? -8.538 7.402 -20.049 1.00 90.81 171 SER A C 1
ATOM 1306 O O . SER A 1 171 ? -8.386 8.551 -20.472 1.00 90.81 171 SER A O 1
ATOM 1308 N N . TRP A 1 172 ? -7.589 6.480 -20.209 1.00 91.00 172 TRP A N 1
ATOM 1309 C CA . TRP A 1 172 ? -6.362 6.722 -20.954 1.00 91.00 172 TRP A CA 1
ATOM 1310 C C . TRP A 1 172 ? -6.579 6.509 -22.441 1.00 91.00 172 TRP A C 1
ATOM 1312 O O . TRP A 1 172 ? -7.175 5.527 -22.884 1.00 91.00 172 TRP A O 1
ATOM 1322 N N . LYS A 1 173 ? -6.026 7.435 -23.222 1.00 89.19 173 LYS A N 1
ATOM 1323 C CA . LYS A 1 173 ? -5.942 7.294 -24.671 1.00 89.19 173 LYS A CA 1
ATOM 1324 C C . LYS A 1 173 ? -4.785 6.365 -25.006 1.00 89.19 173 LYS A C 1
ATOM 1326 O O . LYS A 1 173 ? -3.690 6.522 -24.466 1.00 89.19 173 LYS A O 1
ATOM 1331 N N . TRP A 1 174 ? -5.030 5.432 -25.910 1.00 91.75 174 TRP A N 1
ATOM 1332 C CA . TRP A 1 174 ? -4.005 4.560 -26.457 1.00 91.75 174 TRP A CA 1
ATOM 1333 C C . TRP A 1 174 ? -4.226 4.431 -27.962 1.00 91.75 174 TRP A C 1
ATOM 1335 O O . TRP A 1 174 ? -5.366 4.427 -28.421 1.00 91.75 174 TRP A O 1
ATOM 1345 N N . ASP A 1 175 ? -3.128 4.319 -28.703 1.00 90.62 175 ASP A N 1
ATOM 1346 C CA . ASP A 1 175 ? -3.133 4.134 -30.150 1.00 90.62 175 ASP A CA 1
ATOM 1347 C C . ASP A 1 175 ? -2.198 2.962 -30.493 1.00 90.62 175 ASP A C 1
ATOM 1349 O O . ASP A 1 175 ? -1.070 2.916 -29.981 1.00 90.62 175 ASP A O 1
ATOM 1353 N N . PRO A 1 176 ? -2.621 1.996 -31.331 1.00 88.56 176 PRO A N 1
ATOM 1354 C CA . PRO A 1 176 ? -1.733 0.934 -31.786 1.00 88.56 176 PRO A CA 1
ATOM 1355 C C . PRO A 1 176 ? -0.658 1.513 -32.716 1.00 88.56 176 PRO A C 1
ATOM 1357 O O . PRO A 1 176 ? -0.973 2.111 -33.742 1.00 88.56 176 PRO A O 1
ATOM 1360 N N . LEU A 1 177 ? 0.619 1.312 -32.376 1.00 88.94 177 LEU A N 1
ATOM 1361 C CA . LEU A 1 177 ? 1.746 1.731 -33.224 1.00 88.94 177 LEU A CA 1
ATOM 1362 C C . LEU A 1 177 ? 2.105 0.671 -34.272 1.00 88.94 177 LEU A C 1
ATOM 1364 O O . LEU A 1 177 ? 2.315 0.989 -35.438 1.00 88.94 177 LEU A O 1
ATOM 1368 N N . GLN A 1 178 ? 2.185 -0.592 -33.851 1.00 86.69 178 GLN A N 1
ATOM 1369 C CA . GLN A 1 178 ? 2.499 -1.728 -34.709 1.00 86.69 178 GLN A CA 1
ATOM 1370 C C . GLN A 1 178 ? 1.821 -2.977 -34.151 1.00 86.69 178 GLN A C 1
ATOM 1372 O O . GLN A 1 178 ? 1.933 -3.261 -32.960 1.00 86.69 178 GLN A O 1
ATOM 1377 N N . VAL A 1 179 ? 1.141 -3.730 -35.016 1.00 82.81 179 VAL A N 1
ATOM 1378 C CA . VAL A 1 179 ? 0.558 -5.028 -34.669 1.00 82.81 179 VAL A CA 1
ATOM 1379 C C . VAL A 1 179 ? 0.934 -6.021 -35.757 1.00 82.81 179 VAL A C 1
ATOM 1381 O O . VAL A 1 179 ? 0.691 -5.784 -36.939 1.00 82.81 179 VAL A O 1
ATOM 1384 N N . LEU A 1 180 ? 1.573 -7.114 -35.352 1.00 80.44 180 LEU A N 1
ATOM 1385 C CA . LEU A 1 180 ? 1.966 -8.203 -36.234 1.00 80.44 180 LEU A CA 1
ATOM 1386 C C . LEU A 1 180 ? 1.144 -9.426 -35.857 1.00 80.44 180 LEU A C 1
ATOM 1388 O O . LEU A 1 180 ? 1.247 -9.937 -34.746 1.00 80.44 180 LEU A O 1
ATOM 1392 N N . TYR A 1 181 ? 0.338 -9.891 -36.799 1.00 77.69 181 TYR A N 1
ATOM 1393 C CA . TYR A 1 181 ? -0.363 -11.161 -36.687 1.00 77.69 181 TYR A CA 1
ATOM 1394 C C . TYR A 1 181 ? 0.451 -12.231 -37.413 1.00 77.69 181 TYR A C 1
ATOM 1396 O O . TYR A 1 181 ? 1.076 -11.944 -38.439 1.00 77.69 181 TYR A O 1
ATOM 1404 N N . SER A 1 182 ? 0.448 -13.471 -36.920 1.00 68.75 182 SER A N 1
ATOM 1405 C CA . SER A 1 182 ? 1.021 -14.572 -37.695 1.00 68.75 182 SER A CA 1
ATOM 1406 C C . SER A 1 182 ? 0.274 -14.705 -39.017 1.00 68.75 182 SER A C 1
ATOM 1408 O O . SER A 1 182 ? -0.951 -14.846 -39.032 1.00 68.75 1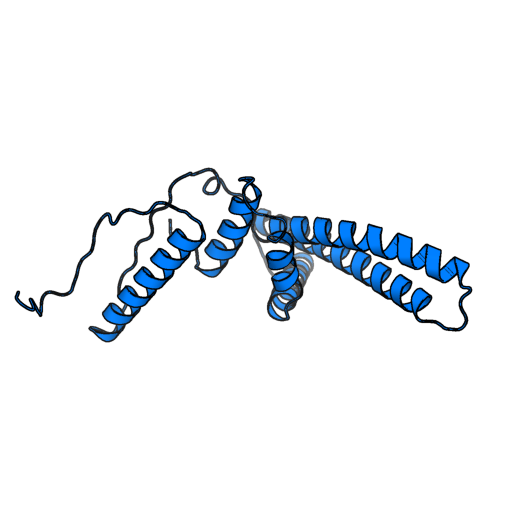82 SER A O 1
ATOM 1410 N N . ALA A 1 183 ? 1.009 -14.677 -40.125 1.00 64.62 183 ALA A N 1
ATOM 1411 C CA . ALA A 1 183 ? 0.461 -14.920 -41.448 1.00 64.62 183 ALA A CA 1
ATOM 1412 C C . ALA A 1 183 ? -0.119 -16.342 -41.516 1.00 64.62 183 ALA A C 1
ATOM 1414 O O . ALA A 1 183 ? 0.627 -17.319 -41.516 1.00 64.62 183 ALA A O 1
ATOM 1415 N N . GLY A 1 184 ? -1.450 -16.450 -41.561 1.00 54.53 184 GLY A N 1
ATOM 1416 C CA . GLY A 1 184 ? -2.128 -17.733 -41.742 1.00 54.53 184 GLY A CA 1
ATOM 1417 C C . GLY A 1 184 ? -3.562 -17.794 -41.229 1.00 54.53 184 GLY A C 1
ATOM 1418 O O . GLY A 1 184 ? -3.846 -18.654 -40.409 1.00 54.53 184 GLY A O 1
ATOM 1419 N N . LEU A 1 185 ? -4.431 -16.884 -41.688 1.00 40.19 185 LEU A N 1
ATOM 1420 C CA . LEU A 1 185 ? -5.866 -17.083 -41.977 1.00 40.19 185 LEU A CA 1
ATOM 1421 C C . LEU A 1 185 ? -6.511 -15.710 -42.212 1.00 40.19 185 LEU A C 1
ATOM 1423 O O . LEU A 1 185 ? -7.069 -15.080 -41.319 1.00 40.19 185 LEU A O 1
ATOM 1427 N N . THR A 1 186 ? -6.435 -15.243 -43.456 1.00 38.09 186 THR A N 1
ATOM 1428 C CA . THR A 1 186 ? -7.458 -14.352 -44.003 1.00 38.09 186 THR A CA 1
ATOM 1429 C C . THR A 1 186 ? -8.781 -15.113 -43.983 1.00 38.09 186 THR A C 1
ATOM 1431 O O . THR A 1 186 ? -8.999 -15.981 -44.829 1.00 38.09 186 THR A O 1
ATOM 1434 N N . PHE A 1 187 ? -9.656 -14.820 -43.027 1.00 42.59 187 PHE A N 1
ATOM 1435 C CA . PHE A 1 187 ? -11.074 -15.101 -43.210 1.00 42.59 187 PHE A CA 1
ATOM 1436 C C . PHE A 1 187 ? -11.664 -13.945 -44.010 1.00 42.59 187 PHE A C 1
ATOM 1438 O O . PHE A 1 187 ? -11.704 -12.807 -43.549 1.00 42.59 187 PHE A O 1
ATOM 1445 N N . ALA A 1 188 ? -12.034 -14.251 -45.251 1.00 36.09 188 ALA A N 1
ATOM 1446 C CA . ALA A 1 188 ? -12.780 -13.362 -46.121 1.00 36.09 188 ALA A CA 1
ATOM 1447 C C . ALA A 1 188 ? -14.150 -13.035 -45.506 1.00 36.09 188 ALA A C 1
ATOM 1449 O O . ALA A 1 188 ? -14.889 -13.947 -45.128 1.00 36.09 188 ALA A O 1
ATOM 1450 N N . ASN A 1 189 ? -14.477 -11.746 -45.433 1.00 34.91 189 ASN A N 1
ATOM 1451 C CA . ASN A 1 189 ? -15.530 -11.130 -46.249 1.00 34.91 189 ASN A CA 1
ATOM 1452 C C . ASN A 1 189 ? -15.427 -9.605 -46.186 1.00 34.91 189 ASN A C 1
ATOM 1454 O O . ASN A 1 189 ? -15.387 -9.068 -45.058 1.00 34.91 189 ASN A O 1
#